Protein AF-A0A0C2H4D9-F1 (afdb_monomer_lite)

Foldseek 3Di:
DPDPPCPVVVPCPDDPVRCVVCVDDQLAADPVLLVVLVVLLVVLVVLVPDALVNPPPLVVVLVPQDCCLVDVVSVVVDDDPVVVVVSVVSNVVNVVSVVVSVVSNVVNVVSVVVSVVSVVSNVSNVVSVVVVVVVVVVVVVVVVVVVVVVVVVVVVVVVVVVVVVVVVVVVVVVVVVVVVVVVVVVVVVVVVVVDDDDDDDDDDDDDDDDDDDDDDDDDDDD

Organism: NCBI:txid51022

Sequence (222 aa):
MIKTLNVWRDRQIYSEEQLIAYAPPPLEYDSESVSTNVTEVLESLRKLDYPPSADAEVRHKIASYSEMIATPQSLDTIRNSAEAKKLLAEIDEAEPLVKEYCQRLADEMLERRNLQKLFDDMIVNVRATVDLHERMLKEVRRKEERARNDLAEVSLIQTAVGYSTKTVLFSHNNSLSLITIFSMILKKFLKFTMTGEESVRLFAGSHRSHRRCTSSNSRKSF

Structure (mmCIF, N/CA/C/O backbone):
data_AF-A0A0C2H4D9-F1
#
_entry.id   AF-A0A0C2H4D9-F1
#
loop_
_atom_site.group_PDB
_atom_site.id
_atom_site.type_symbol
_atom_site.label_atom_id
_atom_site.label_alt_id
_atom_site.label_comp_id
_atom_site.label_asym_id
_atom_site.label_entity_id
_atom_site.label_seq_id
_atom_site.pdbx_PDB_ins_code
_atom_site.Cartn_x
_atom_site.Cartn_y
_atom_site.Cartn_z
_atom_site.occupancy
_atom_site.B_iso_or_equiv
_atom_site.auth_seq_id
_atom_site.auth_comp_id
_atom_site.auth_asym_id
_atom_site.auth_atom_id
_atom_site.pdbx_PDB_model_num
ATOM 1 N N . MET A 1 1 ? -12.303 -8.397 -24.595 1.00 41.31 1 MET A N 1
ATOM 2 C CA . MET A 1 1 ? -11.984 -7.946 -23.223 1.00 41.31 1 MET A CA 1
ATOM 3 C C . MET A 1 1 ? -10.956 -6.806 -23.286 1.00 41.31 1 MET A C 1
ATOM 5 O O . MET A 1 1 ? -9.864 -6.929 -22.766 1.00 41.31 1 MET A O 1
ATOM 9 N N . ILE A 1 2 ? -11.279 -5.719 -24.004 1.00 42.31 2 ILE A N 1
ATOM 10 C CA . ILE A 1 2 ? -10.409 -4.543 -24.225 1.00 42.31 2 ILE A CA 1
ATOM 11 C C . ILE A 1 2 ? -11.332 -3.314 -24.276 1.00 42.31 2 ILE A C 1
ATOM 13 O O . ILE A 1 2 ? -11.620 -2.785 -25.343 1.00 42.31 2 ILE A O 1
ATOM 17 N N . LYS A 1 3 ? -11.942 -2.943 -23.145 1.00 42.97 3 LYS A N 1
ATOM 18 C CA . LYS A 1 3 ? -12.776 -1.722 -23.048 1.00 42.97 3 LYS A CA 1
ATOM 19 C C . LYS A 1 3 ? -12.540 -0.901 -21.774 1.00 42.97 3 LYS A C 1
ATOM 21 O O . LYS A 1 3 ? -13.154 0.142 -21.614 1.00 42.97 3 LYS A O 1
ATOM 26 N N . THR A 1 4 ? -11.625 -1.310 -20.898 1.00 46.12 4 THR A N 1
ATOM 27 C CA . THR A 1 4 ? -11.350 -0.619 -19.625 1.00 46.12 4 THR A CA 1
ATOM 28 C C . THR A 1 4 ? -10.123 0.297 -19.653 1.00 46.12 4 THR A C 1
ATOM 30 O O . THR A 1 4 ? -9.948 1.084 -18.732 1.00 46.12 4 THR A O 1
ATOM 33 N N . LEU A 1 5 ? -9.312 0.279 -20.717 1.00 42.72 5 LEU A N 1
ATOM 34 C CA . LEU A 1 5 ? -8.109 1.121 -20.831 1.00 42.72 5 LEU A CA 1
ATOM 35 C C . LEU A 1 5 ? -8.363 2.543 -21.368 1.00 42.72 5 LEU A C 1
ATOM 37 O O . LEU A 1 5 ? -7.452 3.362 -21.353 1.00 42.72 5 LEU A O 1
ATOM 41 N N . ASN A 1 6 ? -9.591 2.870 -21.788 1.00 42.66 6 ASN A N 1
ATOM 42 C CA . ASN A 1 6 ? -9.900 4.174 -22.396 1.00 42.66 6 ASN A CA 1
ATOM 43 C C . ASN A 1 6 ? -10.530 5.201 -21.442 1.00 42.66 6 ASN A C 1
ATOM 45 O O . ASN A 1 6 ? -10.704 6.348 -21.831 1.00 42.66 6 ASN A O 1
ATOM 49 N N . VAL A 1 7 ? -10.814 4.852 -20.183 1.00 44.94 7 VAL A N 1
ATOM 50 C CA . VAL A 1 7 ? -11.455 5.797 -19.241 1.00 44.94 7 VAL A CA 1
ATOM 51 C C . VAL A 1 7 ? -10.528 6.968 -18.869 1.00 44.94 7 VAL A C 1
ATOM 53 O O . VAL A 1 7 ? -10.997 8.059 -18.557 1.00 44.94 7 VAL A O 1
ATOM 56 N N . TRP A 1 8 ? -9.209 6.776 -18.958 1.00 43.88 8 TRP A N 1
ATOM 57 C CA . TRP A 1 8 ? -8.216 7.810 -18.643 1.00 43.88 8 TRP A CA 1
ATOM 58 C C . TRP A 1 8 ? -7.845 8.709 -19.828 1.00 43.88 8 TRP A C 1
ATOM 60 O O . TRP A 1 8 ? -7.251 9.764 -19.619 1.00 43.88 8 TRP A O 1
ATOM 70 N N . ARG A 1 9 ? -8.204 8.328 -21.063 1.00 48.56 9 ARG A N 1
ATOM 71 C CA . ARG A 1 9 ? -7.902 9.123 -22.264 1.00 48.56 9 ARG A CA 1
ATOM 72 C C . ARG A 1 9 ? -8.881 10.286 -22.445 1.00 48.56 9 ARG A C 1
ATOM 74 O O . ARG A 1 9 ? -8.471 11.363 -22.854 1.00 48.56 9 ARG A O 1
ATOM 81 N N . ASP A 1 10 ? -10.134 10.095 -22.038 1.00 45.78 10 ASP A N 1
ATOM 82 C CA . ASP A 1 10 ? -11.221 11.065 -22.245 1.00 45.78 10 ASP A CA 1
ATOM 83 C C . ASP A 1 10 ? -11.342 12.119 -21.122 1.00 45.78 10 ASP A C 1
ATOM 85 O O . ASP A 1 10 ? -12.239 12.959 -21.141 1.00 45.78 10 ASP A O 1
ATOM 89 N N . ARG A 1 11 ? -10.430 12.109 -20.138 1.00 49.91 11 ARG A N 1
ATOM 90 C CA . ARG A 1 11 ? -10.316 13.133 -19.077 1.00 49.91 11 ARG A CA 1
ATOM 91 C C . ARG A 1 11 ? -9.067 14.009 -19.215 1.00 49.91 11 ARG A C 1
ATOM 93 O O . ARG A 1 11 ? -8.617 14.595 -18.233 1.00 49.91 11 ARG A O 1
ATOM 100 N N . GLN A 1 12 ? -8.482 14.105 -20.407 1.00 51.16 12 GLN A N 1
ATOM 101 C CA . GLN A 1 12 ? -7.414 15.072 -20.660 1.00 51.16 12 GLN A CA 1
ATOM 102 C C . GLN A 1 12 ? -8.016 16.490 -20.644 1.00 51.16 12 GLN A C 1
ATOM 104 O O . GLN A 1 12 ? -8.562 16.964 -21.630 1.00 51.16 12 GLN A O 1
ATOM 109 N N . ILE A 1 13 ? -7.963 17.135 -19.473 1.00 58.56 13 ILE A N 1
ATOM 110 C CA . ILE A 1 13 ? -8.431 18.513 -19.213 1.00 58.56 13 ILE A CA 1
ATOM 111 C C . ILE A 1 13 ? -7.472 19.557 -19.831 1.00 58.56 13 ILE A C 1
ATOM 113 O O . ILE A 1 13 ? -7.786 20.743 -19.874 1.00 58.56 13 ILE A O 1
ATOM 117 N N . TYR A 1 14 ? -6.320 19.122 -20.347 1.00 51.16 14 TYR A N 1
ATOM 118 C CA . TYR A 1 14 ? -5.264 19.981 -20.876 1.00 51.16 14 TYR A CA 1
ATOM 119 C C . TYR A 1 14 ? -5.105 19.805 -22.387 1.00 51.16 14 TYR A C 1
ATOM 121 O O . TYR A 1 14 ? -5.170 18.684 -22.894 1.00 51.16 14 TYR A O 1
ATOM 129 N N . SER A 1 15 ? -4.878 20.910 -23.101 1.00 66.25 15 SER A N 1
ATOM 130 C CA . SER A 1 15 ? -4.506 20.879 -24.517 1.00 66.25 15 SER A CA 1
ATOM 131 C C . SER A 1 15 ? -3.104 20.281 -24.712 1.00 66.25 15 SER A C 1
ATOM 133 O O . SER A 1 15 ? -2.272 20.287 -23.803 1.00 66.25 15 SER A O 1
ATOM 135 N N . GLU A 1 16 ? -2.813 19.780 -25.915 1.00 59.97 16 GLU A N 1
ATOM 136 C CA . GLU A 1 16 ? -1.509 19.197 -26.278 1.00 59.97 16 GLU A CA 1
ATOM 137 C C . GLU A 1 16 ? -0.350 20.195 -26.056 1.00 59.97 16 GLU A C 1
ATOM 139 O O . GLU A 1 16 ? 0.723 19.833 -25.579 1.00 59.97 16 GLU A O 1
ATOM 144 N N . GLU A 1 17 ? -0.612 21.487 -26.269 1.00 57.94 17 GLU A N 1
ATOM 145 C CA . GLU A 1 17 ? 0.312 22.593 -25.986 1.00 57.94 17 GLU A CA 1
ATOM 146 C C . GLU A 1 17 ? 0.559 22.801 -24.481 1.00 57.94 17 GLU A C 1
ATOM 148 O O . GLU A 1 17 ? 1.684 23.092 -24.072 1.00 57.94 17 GLU A O 1
ATOM 153 N N . GLN A 1 18 ? -0.459 22.604 -23.635 1.00 55.66 18 GLN A N 1
ATOM 154 C CA . GLN A 1 18 ? -0.326 22.687 -22.175 1.00 55.66 18 GLN A CA 1
ATOM 155 C C . GLN A 1 18 ? 0.458 21.500 -21.596 1.00 55.66 18 GLN A C 1
ATOM 157 O O . GLN A 1 18 ? 1.176 21.667 -20.613 1.00 55.66 18 GLN A O 1
ATOM 162 N N . LEU A 1 19 ? 0.372 20.322 -22.223 1.00 55.44 19 LEU A N 1
ATOM 163 C CA . LEU A 1 19 ? 1.153 19.137 -21.847 1.00 55.44 19 LEU A CA 1
ATOM 164 C C . LEU A 1 19 ? 2.642 19.281 -22.198 1.00 55.44 19 LEU A C 1
ATOM 166 O O . LEU A 1 19 ? 3.491 18.821 -21.440 1.00 55.44 19 LEU A O 1
ATOM 170 N N . ILE A 1 20 ? 2.967 19.952 -23.307 1.00 57.16 20 ILE A N 1
ATOM 171 C CA . ILE A 1 20 ? 4.355 20.235 -23.712 1.00 57.16 20 ILE A CA 1
ATOM 172 C C . ILE A 1 20 ? 4.972 21.336 -22.833 1.00 57.16 20 ILE A C 1
ATOM 174 O O . ILE A 1 20 ? 6.139 21.241 -22.455 1.00 57.16 20 ILE A O 1
ATOM 178 N N . ALA A 1 21 ? 4.191 22.359 -22.464 1.00 52.69 21 ALA A N 1
ATOM 179 C CA . ALA A 1 21 ? 4.636 23.451 -21.590 1.00 52.69 21 ALA A CA 1
ATOM 180 C C . ALA A 1 21 ? 4.873 23.017 -20.130 1.00 52.69 21 ALA A C 1
ATOM 182 O O . ALA A 1 21 ? 5.595 23.691 -19.397 1.00 52.69 21 ALA A O 1
ATOM 183 N N . TYR A 1 22 ? 4.285 21.891 -19.720 1.00 52.53 22 TYR A N 1
ATOM 184 C CA . TYR A 1 22 ? 4.437 21.287 -18.397 1.00 52.53 22 TYR A CA 1
ATOM 185 C C . TYR A 1 22 ? 5.142 19.932 -18.486 1.00 52.53 22 TYR A C 1
ATOM 187 O O . TYR A 1 22 ? 4.791 19.008 -17.756 1.00 52.53 22 TYR A O 1
ATOM 195 N N . ALA A 1 23 ? 6.107 19.778 -19.399 1.00 51.72 23 ALA A N 1
ATOM 196 C CA . ALA A 1 23 ? 6.955 18.595 -19.402 1.00 51.72 23 ALA A CA 1
ATOM 197 C C . ALA A 1 23 ? 7.677 18.539 -18.043 1.00 51.72 23 ALA A C 1
ATOM 199 O O . ALA A 1 23 ? 8.514 19.411 -17.775 1.00 51.72 23 ALA A O 1
ATOM 200 N N . PRO A 1 24 ? 7.332 17.588 -17.150 1.00 58.47 24 PRO A N 1
ATOM 201 C CA . PRO A 1 24 ? 8.032 17.471 -15.886 1.00 58.47 24 PRO A CA 1
ATOM 202 C C . PRO A 1 24 ? 9.520 17.251 -16.185 1.00 58.47 24 PRO A C 1
ATOM 204 O O . PRO A 1 24 ? 9.856 16.672 -17.227 1.00 58.47 24 PRO A O 1
ATOM 207 N N . PRO A 1 25 ? 10.421 17.736 -15.312 1.00 61.41 25 PRO A N 1
ATOM 208 C CA . PRO A 1 25 ? 11.845 17.490 -15.475 1.00 61.41 25 PRO A CA 1
ATOM 209 C C . PRO A 1 25 ? 12.083 15.988 -15.694 1.00 61.41 25 PRO A C 1
ATOM 211 O O . PRO A 1 25 ? 11.325 15.176 -15.151 1.00 61.41 25 PRO A O 1
ATOM 214 N N . PRO A 1 26 ? 13.090 15.608 -16.503 1.00 65.12 26 PRO A N 1
ATOM 215 C CA . PRO A 1 26 ? 13.352 14.209 -16.805 1.00 65.12 26 PRO A CA 1
ATOM 216 C C . PRO A 1 26 ? 13.433 13.424 -15.501 1.00 65.12 26 PRO A C 1
ATOM 218 O O . PRO A 1 26 ? 14.218 13.786 -14.626 1.00 65.12 26 PRO A O 1
ATOM 221 N N . LEU A 1 27 ? 12.612 12.382 -15.370 1.00 72.75 27 LEU A N 1
ATOM 222 C CA . LEU A 1 27 ? 12.645 11.526 -14.195 1.00 72.75 27 LEU A CA 1
ATOM 223 C C . LEU A 1 27 ? 14.026 10.872 -14.138 1.00 72.75 27 LEU A C 1
ATOM 225 O O . LEU A 1 27 ? 14.405 10.083 -15.011 1.00 72.75 27 LEU A O 1
ATOM 229 N N . GLU A 1 28 ? 14.818 11.282 -13.155 1.00 81.12 28 GLU A N 1
ATOM 230 C CA . GLU A 1 28 ? 16.156 10.757 -12.960 1.00 81.12 28 GLU A CA 1
ATOM 231 C C . GLU A 1 28 ? 16.044 9.382 -12.305 1.00 81.12 28 GLU A C 1
ATOM 233 O O . GLU A 1 28 ? 15.357 9.204 -11.301 1.00 81.12 28 GLU A O 1
ATOM 238 N N . TYR A 1 29 ? 16.667 8.384 -12.929 1.00 88.12 29 TYR A N 1
ATOM 239 C CA . TYR A 1 29 ? 16.715 7.048 -12.358 1.00 88.12 29 TYR A CA 1
ATOM 240 C C . TYR A 1 29 ? 17.727 7.036 -11.217 1.00 88.12 29 TYR A C 1
ATOM 242 O O . TYR A 1 29 ? 18.918 7.245 -11.449 1.00 88.12 29 TYR 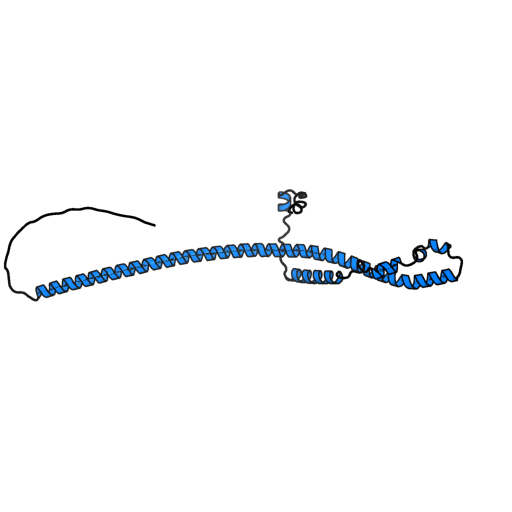A O 1
ATOM 250 N N . ASP A 1 30 ? 17.248 6.716 -10.022 1.00 91.25 30 ASP A N 1
ATOM 251 C CA . ASP A 1 30 ? 18.075 6.461 -8.853 1.00 91.25 30 ASP A CA 1
ATOM 252 C C . ASP A 1 30 ? 17.909 5.003 -8.407 1.00 91.25 30 ASP A C 1
ATOM 254 O O . ASP A 1 30 ? 16.848 4.576 -7.950 1.00 91.25 30 ASP A O 1
ATOM 258 N N . SER A 1 31 ? 18.984 4.229 -8.553 1.00 91.44 31 SER A N 1
ATOM 259 C CA . SER A 1 31 ? 18.992 2.808 -8.213 1.00 91.44 31 SER A CA 1
ATOM 260 C C . SER A 1 31 ? 18.839 2.548 -6.715 1.00 91.44 31 SER A C 1
ATOM 262 O O . SER A 1 31 ? 18.314 1.496 -6.348 1.00 91.44 31 SER A O 1
ATOM 264 N N . GLU A 1 32 ? 19.328 3.451 -5.864 1.00 92.94 32 GLU A N 1
ATOM 265 C CA . GLU A 1 32 ? 19.268 3.287 -4.411 1.00 92.94 32 GLU A CA 1
ATOM 266 C C . GLU A 1 32 ? 17.842 3.547 -3.923 1.00 92.94 32 GLU A C 1
ATOM 268 O O . GLU A 1 32 ? 17.256 2.680 -3.275 1.00 92.94 32 GLU A O 1
ATOM 273 N N . SER A 1 33 ? 17.231 4.655 -4.360 1.00 92.19 33 SER A N 1
ATOM 274 C CA . SER A 1 33 ? 15.810 4.951 -4.127 1.00 92.19 33 SER A CA 1
ATOM 275 C C . SER A 1 33 ? 14.886 3.824 -4.599 1.00 92.19 33 SER A C 1
ATOM 277 O O . SER A 1 33 ? 13.998 3.394 -3.862 1.00 92.19 33 SER A O 1
ATOM 279 N N . VAL A 1 34 ? 15.107 3.280 -5.804 1.00 93.88 34 VAL A N 1
ATOM 280 C CA . VAL A 1 34 ? 14.310 2.151 -6.317 1.00 93.88 34 VAL A CA 1
ATOM 281 C C . VAL A 1 34 ? 14.422 0.939 -5.395 1.00 93.88 34 VAL A C 1
ATOM 283 O O . VAL A 1 34 ? 13.401 0.352 -5.039 1.00 93.88 34 VAL A O 1
ATOM 286 N N . SER A 1 35 ? 15.640 0.571 -4.992 1.00 94.94 35 SER A N 1
ATOM 287 C CA . SER A 1 35 ? 15.866 -0.581 -4.116 1.00 94.94 35 SER A CA 1
ATOM 288 C C . SER A 1 35 ? 15.195 -0.397 -2.754 1.00 94.94 35 SER A C 1
ATOM 290 O O . SER A 1 35 ? 14.482 -1.295 -2.305 1.00 94.94 35 SER A O 1
ATOM 292 N N . THR A 1 36 ? 15.386 0.766 -2.129 1.00 95.12 36 THR A N 1
ATOM 293 C CA . THR A 1 36 ? 14.810 1.100 -0.820 1.00 95.12 36 THR A CA 1
ATOM 294 C C . THR A 1 36 ? 13.285 1.074 -0.866 1.00 95.12 36 THR A C 1
ATOM 296 O O . THR A 1 36 ? 12.657 0.374 -0.070 1.00 95.12 36 THR A O 1
ATOM 299 N N . ASN A 1 37 ? 12.677 1.713 -1.867 1.00 94.25 37 ASN A N 1
ATOM 300 C CA . ASN A 1 37 ? 11.222 1.721 -2.013 1.00 94.25 37 ASN A CA 1
ATOM 301 C C . ASN A 1 37 ? 10.663 0.305 -2.210 1.00 94.25 37 ASN A C 1
ATOM 303 O O . ASN A 1 37 ? 9.601 -0.014 -1.681 1.00 94.25 37 ASN A O 1
ATOM 307 N N . VAL A 1 38 ? 11.362 -0.578 -2.938 1.00 96.25 38 VAL A N 1
ATOM 308 C CA . VAL A 1 38 ? 10.915 -1.975 -3.112 1.00 96.25 38 VAL A CA 1
ATOM 309 C C . VAL A 1 38 ? 10.935 -2.710 -1.777 1.00 96.25 38 VAL A C 1
ATOM 311 O O . VAL A 1 38 ? 9.975 -3.413 -1.455 1.00 96.25 38 VAL A O 1
ATOM 314 N N . THR A 1 39 ? 12.002 -2.549 -0.992 1.00 96.75 39 THR A N 1
ATOM 315 C CA . THR A 1 39 ? 12.100 -3.181 0.327 1.00 96.75 39 THR A CA 1
ATOM 316 C C . THR A 1 39 ? 11.036 -2.664 1.289 1.00 96.75 39 THR A C 1
ATOM 318 O O . THR A 1 39 ? 10.356 -3.475 1.915 1.00 96.75 39 THR A O 1
ATOM 321 N N . GLU A 1 40 ? 10.808 -1.352 1.333 1.00 96.50 40 GLU A N 1
ATOM 322 C CA . GLU A 1 40 ? 9.807 -0.739 2.210 1.00 96.50 40 GLU A CA 1
ATOM 323 C C . GLU A 1 40 ? 8.385 -1.171 1.834 1.00 96.50 40 GLU A C 1
ATOM 325 O O . GLU A 1 40 ? 7.612 -1.572 2.703 1.00 96.50 40 GLU A O 1
ATOM 330 N N . VAL A 1 41 ? 8.049 -1.202 0.536 1.00 97.44 41 VAL A N 1
ATOM 331 C CA . VAL A 1 41 ? 6.754 -1.723 0.062 1.00 97.44 41 VAL A CA 1
ATOM 332 C C . VAL A 1 41 ? 6.558 -3.175 0.497 1.00 97.44 41 VAL A C 1
ATOM 334 O O . VAL A 1 41 ? 5.485 -3.533 0.984 1.00 97.44 41 VAL A O 1
ATOM 337 N N . LEU A 1 42 ? 7.575 -4.027 0.337 1.00 96.75 42 LEU A N 1
ATOM 338 C CA . LEU A 1 42 ? 7.487 -5.435 0.731 1.00 96.75 42 LEU A CA 1
ATOM 339 C C . LEU A 1 42 ? 7.293 -5.598 2.242 1.00 96.75 42 LEU A C 1
ATOM 341 O O . LEU A 1 42 ? 6.508 -6.446 2.668 1.00 96.75 42 LEU A O 1
ATOM 345 N N . GLU A 1 43 ? 7.982 -4.803 3.055 1.00 95.94 43 GLU A N 1
ATOM 346 C CA . GLU A 1 43 ? 7.822 -4.818 4.509 1.00 95.94 43 GLU A CA 1
ATOM 347 C C . GLU A 1 43 ? 6.433 -4.339 4.941 1.00 95.94 43 GLU A C 1
ATOM 349 O O . GLU A 1 43 ? 5.781 -5.008 5.748 1.00 95.94 43 GLU A O 1
ATOM 354 N N . SER A 1 44 ? 5.936 -3.244 4.362 1.00 95.31 44 SER A N 1
ATOM 355 C CA . SER A 1 44 ? 4.576 -2.751 4.597 1.00 95.31 44 SER A CA 1
ATOM 356 C C . SER A 1 44 ? 3.512 -3.776 4.203 1.00 95.31 44 SER A C 1
ATOM 358 O O . SER A 1 44 ? 2.561 -4.003 4.953 1.00 95.31 44 SER A O 1
ATOM 360 N N . LEU A 1 45 ? 3.681 -4.459 3.067 1.00 96.06 45 LEU A N 1
ATOM 361 C CA . LEU A 1 45 ? 2.769 -5.525 2.643 1.00 96.06 45 LEU A CA 1
ATOM 362 C C . LEU A 1 45 ? 2.778 -6.713 3.611 1.00 96.06 45 LEU A C 1
ATOM 364 O O . LEU A 1 45 ? 1.714 -7.236 3.924 1.00 96.06 45 LEU A O 1
ATOM 368 N N . ARG A 1 46 ? 3.945 -7.105 4.139 1.00 94.94 46 ARG A N 1
ATOM 369 C CA . ARG A 1 46 ? 4.045 -8.183 5.141 1.00 94.94 46 ARG A CA 1
ATOM 370 C C . ARG A 1 46 ? 3.313 -7.847 6.435 1.00 94.94 46 ARG A C 1
ATOM 372 O O . ARG A 1 46 ? 2.648 -8.711 6.995 1.00 94.94 46 ARG A O 1
ATOM 379 N N . LYS A 1 47 ? 3.398 -6.600 6.906 1.00 92.38 47 LYS A N 1
ATOM 380 C CA . LYS A 1 47 ? 2.642 -6.148 8.089 1.00 92.38 47 LYS A CA 1
ATOM 381 C C . LYS A 1 47 ? 1.127 -6.198 7.870 1.00 92.38 47 LYS A C 1
ATOM 383 O O . LYS A 1 47 ? 0.378 -6.357 8.827 1.00 92.38 47 LYS A O 1
ATOM 388 N N . LEU A 1 48 ? 0.683 -6.063 6.621 1.00 95.25 48 LEU A N 1
ATOM 389 C CA . LEU A 1 48 ? -0.726 -6.079 6.229 1.00 95.25 48 LEU A CA 1
ATOM 390 C C . LEU A 1 48 ? -1.227 -7.457 5.761 1.00 95.25 48 LEU A C 1
ATOM 392 O O . LEU A 1 48 ? -2.362 -7.541 5.297 1.00 95.25 48 LEU A O 1
ATOM 396 N N . ASP A 1 49 ? -0.425 -8.518 5.888 1.00 93.88 49 ASP A N 1
ATOM 397 C CA . ASP A 1 49 ? -0.802 -9.880 5.474 1.00 93.88 49 ASP A CA 1
ATOM 398 C C . ASP A 1 49 ? -1.884 -10.479 6.393 1.00 93.88 49 ASP A C 1
ATOM 400 O O . ASP A 1 49 ? -2.827 -11.123 5.934 1.00 93.88 49 ASP A O 1
ATOM 404 N N . TYR A 1 50 ? -1.811 -10.178 7.697 1.00 92.00 50 TYR A N 1
ATOM 405 C CA . TYR A 1 50 ? -2.834 -10.538 8.686 1.00 92.00 50 TYR A CA 1
ATOM 406 C C . TYR A 1 50 ? -3.287 -9.308 9.493 1.00 92.00 50 TYR A C 1
ATOM 408 O O . TYR A 1 50 ? -2.870 -9.109 10.639 1.00 92.00 50 TYR A O 1
ATOM 416 N N . PRO A 1 51 ? -4.105 -8.428 8.891 1.00 94.50 51 PRO A N 1
ATOM 417 C CA . PRO A 1 51 ? -4.495 -7.181 9.521 1.00 94.50 51 PRO A CA 1
ATOM 418 C C . PRO A 1 51 ? -5.539 -7.414 10.630 1.00 94.50 51 PRO A C 1
ATOM 420 O O . PRO A 1 51 ? -6.409 -8.277 10.481 1.00 94.50 51 PRO A O 1
ATOM 423 N N . PRO A 1 52 ? -5.534 -6.607 11.707 1.00 93.94 52 PRO A N 1
ATOM 424 C CA . PRO A 1 52 ? -6.561 -6.637 12.754 1.00 93.94 52 PRO A CA 1
ATOM 425 C C . PRO A 1 52 ? -7.988 -6.550 12.206 1.00 93.94 52 PRO A C 1
ATOM 427 O O . PRO A 1 52 ? -8.884 -7.222 12.705 1.00 93.94 52 PRO A O 1
ATOM 430 N N . SER A 1 53 ? -8.209 -5.790 11.132 1.00 92.75 53 SER A N 1
ATOM 431 C CA . SER A 1 53 ? -9.513 -5.707 10.470 1.00 92.75 53 SER A CA 1
ATOM 432 C C . SER A 1 53 ? -10.029 -7.039 9.913 1.00 92.75 53 SER A C 1
ATOM 434 O O . SER A 1 53 ? -11.243 -7.176 9.747 1.00 92.75 53 SER A O 1
ATOM 436 N N . ALA A 1 54 ? -9.160 -8.019 9.642 1.00 95.38 54 ALA A N 1
ATOM 437 C CA . ALA A 1 54 ? -9.525 -9.362 9.187 1.00 95.38 54 ALA A CA 1
ATOM 438 C C . ALA A 1 54 ? -9.695 -10.373 10.337 1.00 95.38 54 ALA A C 1
ATOM 440 O O . ALA A 1 54 ? -10.214 -11.466 10.108 1.00 95.38 54 ALA A O 1
ATOM 441 N N . ASP A 1 55 ? -9.321 -10.005 11.564 1.00 95.69 55 ASP A N 1
ATOM 442 C CA . ASP A 1 55 ? -9.416 -10.841 12.761 1.00 95.69 55 ASP A CA 1
ATOM 443 C C . ASP A 1 55 ? -10.892 -11.063 13.141 1.00 95.69 55 ASP A C 1
ATOM 445 O O . ASP A 1 55 ? -11.553 -10.242 13.782 1.00 95.69 55 ASP A O 1
ATOM 449 N N . ALA A 1 56 ? -11.479 -12.151 12.642 1.00 96.44 56 ALA A N 1
ATOM 450 C CA . ALA A 1 56 ? -12.889 -12.452 12.863 1.00 96.44 56 ALA A CA 1
ATOM 451 C C . ALA A 1 56 ? -13.179 -12.814 14.323 1.00 96.44 56 ALA A C 1
ATOM 453 O O . ALA A 1 56 ? -14.222 -12.423 14.840 1.00 96.44 56 ALA A O 1
ATOM 454 N N . GLU A 1 57 ? -12.264 -13.519 14.983 1.00 96.31 57 GLU A N 1
ATOM 455 C CA . GLU A 1 57 ? -12.452 -14.006 16.347 1.00 96.31 57 GLU A CA 1
ATOM 456 C C . GLU A 1 57 ? -12.587 -12.845 17.334 1.00 96.31 57 GLU A C 1
ATOM 458 O O . GLU A 1 57 ? -13.589 -12.755 18.049 1.00 96.31 57 GLU A O 1
ATOM 463 N N . VAL A 1 58 ? -11.645 -11.896 17.300 1.00 96.25 58 VAL A N 1
ATOM 464 C CA . VAL A 1 58 ? -11.685 -10.720 18.180 1.00 96.25 58 VAL A CA 1
ATOM 465 C C . VAL A 1 58 ? -12.918 -9.862 17.895 1.00 96.25 58 VAL A C 1
ATOM 467 O O . VAL A 1 58 ? -13.605 -9.447 18.829 1.00 96.25 58 VAL A O 1
ATOM 470 N N . ARG A 1 59 ? -13.277 -9.652 16.620 1.00 96.62 59 ARG A N 1
ATOM 471 C CA . ARG A 1 59 ? -14.493 -8.899 16.254 1.00 96.62 59 ARG A CA 1
ATOM 472 C C . ARG A 1 59 ? -15.765 -9.566 16.772 1.00 96.62 59 ARG A C 1
ATOM 474 O O . ARG A 1 59 ? -16.640 -8.876 17.287 1.00 96.62 59 ARG A O 1
ATOM 481 N N . HIS A 1 60 ? -15.868 -10.890 16.661 1.00 97.06 60 HIS A N 1
ATOM 482 C CA . HIS A 1 60 ? -17.009 -11.635 17.189 1.00 97.06 60 HIS A CA 1
ATOM 483 C C . HIS A 1 60 ? -17.079 -11.567 18.712 1.00 97.06 60 HIS A C 1
ATOM 485 O O . HIS A 1 60 ? -18.164 -11.372 19.254 1.00 97.06 60 HIS A O 1
ATOM 491 N N . LYS A 1 61 ? -15.939 -11.670 19.402 1.00 96.94 61 LYS A N 1
ATOM 492 C CA . LYS A 1 61 ? -15.882 -11.531 20.859 1.00 96.94 61 LYS A CA 1
ATOM 493 C C . LYS A 1 61 ? -16.309 -10.131 21.306 1.00 96.94 61 LYS A C 1
ATOM 495 O O . LYS A 1 61 ? -17.162 -10.028 22.181 1.00 96.94 61 LYS A O 1
ATOM 500 N N . ILE A 1 62 ? -15.817 -9.074 20.658 1.00 96.12 62 ILE A N 1
ATOM 501 C CA . ILE A 1 62 ? -16.240 -7.691 20.934 1.00 96.12 62 ILE A CA 1
ATOM 502 C C . ILE A 1 62 ? -17.748 -7.521 20.699 1.00 96.12 62 ILE A C 1
ATOM 504 O O . ILE A 1 62 ? -18.439 -6.947 21.533 1.00 96.12 62 ILE A O 1
ATOM 508 N N . ALA A 1 63 ? -18.277 -8.070 19.602 1.00 95.69 63 ALA A N 1
ATOM 509 C CA . ALA A 1 63 ? -19.705 -8.012 19.289 1.00 95.69 63 ALA A CA 1
ATOM 510 C C . ALA A 1 63 ? -20.587 -8.861 20.225 1.00 95.69 63 ALA A C 1
ATOM 512 O O . ALA A 1 63 ? -21.804 -8.698 20.218 1.00 95.69 63 ALA A O 1
ATOM 513 N N . SER A 1 64 ? -19.999 -9.783 20.995 1.00 95.88 64 SER A N 1
ATOM 514 C CA . SER A 1 64 ? -20.737 -10.642 21.928 1.00 95.88 64 SER A CA 1
ATOM 515 C C . SER A 1 64 ? -21.057 -9.970 23.263 1.00 95.88 64 SER A C 1
ATOM 517 O O . SER A 1 64 ? -21.930 -10.461 23.979 1.00 95.88 64 SER A O 1
ATOM 519 N N . TYR A 1 65 ? -20.370 -8.873 23.602 1.00 95.56 65 TYR A N 1
ATOM 520 C CA . TYR A 1 65 ? -20.640 -8.136 24.833 1.00 95.56 65 TYR A CA 1
ATOM 521 C C . TYR A 1 65 ? -21.989 -7.414 24.779 1.00 95.56 65 TYR A C 1
ATOM 523 O O . TYR A 1 65 ? -22.466 -6.999 23.722 1.00 95.56 65 TYR A O 1
ATOM 531 N N . SER A 1 66 ? -22.603 -7.258 25.948 1.00 91.94 66 SER A N 1
ATOM 532 C CA . SER A 1 66 ? -23.903 -6.618 26.111 1.00 91.94 66 SER A CA 1
ATOM 533 C C . SER A 1 66 ? -23.891 -5.144 25.692 1.00 91.94 66 SER A C 1
ATOM 535 O O . SER A 1 66 ? -23.009 -4.374 26.060 1.00 91.94 66 SER A O 1
ATOM 537 N N . GLU A 1 67 ? -24.951 -4.681 25.031 1.00 89.94 67 GLU A N 1
ATOM 538 C CA . GLU A 1 67 ? -25.119 -3.257 24.701 1.00 89.94 67 GLU A CA 1
ATOM 539 C C . GLU A 1 67 ? -25.192 -2.360 25.955 1.00 89.94 67 GLU A C 1
ATOM 541 O O . GLU A 1 67 ? -24.901 -1.162 25.898 1.00 89.94 67 GLU A O 1
ATOM 546 N N . MET A 1 68 ? -25.511 -2.943 27.119 1.00 89.56 68 MET A N 1
ATOM 547 C CA . MET A 1 68 ? -25.515 -2.235 28.402 1.00 89.56 68 MET A CA 1
ATOM 548 C C . MET A 1 68 ? -24.138 -1.693 28.793 1.00 89.56 68 MET A C 1
ATOM 550 O O . MET A 1 68 ? -24.086 -0.655 29.447 1.00 89.56 68 MET A O 1
ATOM 554 N N . ILE A 1 69 ? -23.041 -2.356 28.398 1.00 91.94 69 ILE A N 1
ATOM 555 C CA . ILE A 1 69 ? -21.684 -1.860 28.683 1.00 91.94 69 ILE A CA 1
ATOM 556 C C . ILE A 1 69 ? -21.245 -0.754 27.713 1.00 91.94 69 ILE A C 1
ATOM 558 O O . ILE A 1 69 ? -20.337 0.010 28.025 1.00 91.94 69 ILE A O 1
ATOM 562 N N . ALA A 1 70 ? -21.898 -0.637 26.552 1.00 89.38 70 ALA A N 1
ATOM 563 C CA . ALA A 1 70 ? -21.587 0.368 25.535 1.00 89.38 70 ALA A CA 1
ATOM 564 C C . ALA A 1 70 ? -22.408 1.660 25.687 1.00 89.38 70 ALA A C 1
ATOM 566 O O . ALA A 1 70 ? -21.987 2.718 25.219 1.00 89.38 70 ALA A O 1
ATOM 567 N N . THR A 1 71 ? -23.576 1.584 26.333 1.00 91.06 71 THR A N 1
ATOM 568 C CA . THR A 1 71 ? -24.565 2.669 26.367 1.00 91.06 71 THR A CA 1
ATOM 569 C C . THR A 1 71 ? -24.754 3.195 27.795 1.00 91.06 71 THR A C 1
ATOM 571 O O . THR A 1 71 ? -25.412 2.536 28.602 1.00 91.06 71 THR A O 1
ATOM 574 N N . PRO A 1 72 ? -24.244 4.396 28.135 1.00 88.25 72 PRO A N 1
ATOM 575 C CA . PRO A 1 72 ? -24.338 4.944 29.492 1.00 88.25 72 PRO A CA 1
ATOM 576 C C . PRO A 1 72 ? -25.775 5.105 30.011 1.00 88.25 72 PRO A C 1
ATOM 578 O O . PRO A 1 72 ? -26.020 4.972 31.205 1.00 88.25 72 PRO A O 1
ATOM 581 N N . GLN A 1 73 ? -26.740 5.355 29.122 1.00 89.31 73 GLN A N 1
ATOM 582 C CA . GLN A 1 73 ? -28.161 5.512 29.461 1.00 89.31 73 GLN A CA 1
ATOM 583 C C . GLN A 1 73 ? -28.782 4.210 29.991 1.00 89.31 73 GLN A C 1
ATOM 585 O O . GLN A 1 73 ? -29.756 4.236 30.740 1.00 89.31 73 GLN A O 1
ATOM 590 N N . SER A 1 74 ? -28.207 3.060 29.639 1.00 86.62 74 SER A N 1
ATOM 591 C CA . SER A 1 74 ? -28.664 1.746 30.096 1.00 86.62 74 SER A CA 1
ATOM 592 C C . SER A 1 74 ? -28.408 1.520 31.586 1.00 86.62 74 SER A C 1
ATOM 594 O O . SER A 1 74 ? -29.031 0.640 32.180 1.00 86.62 74 SER A O 1
ATOM 596 N N . LEU A 1 75 ? -27.543 2.320 32.220 1.00 85.12 75 LEU A N 1
ATOM 597 C CA . LEU A 1 75 ? -27.235 2.213 33.648 1.00 85.12 75 LEU A CA 1
ATOM 598 C C . LEU A 1 75 ? -28.452 2.526 34.538 1.00 85.12 75 LEU A C 1
ATOM 600 O O . LEU A 1 75 ? -28.587 1.928 35.605 1.00 85.12 75 LEU A O 1
ATOM 604 N N . ASP A 1 76 ? -29.388 3.362 34.072 1.00 87.50 76 ASP A N 1
ATOM 605 C CA . ASP A 1 76 ? -30.626 3.715 34.794 1.00 87.50 76 ASP A CA 1
ATOM 606 C C . ASP A 1 76 ? -31.571 2.511 34.997 1.00 87.50 76 ASP A C 1
ATOM 608 O O . ASP A 1 76 ? -32.496 2.540 35.820 1.00 87.50 76 ASP A O 1
ATOM 612 N N . THR A 1 77 ? -31.352 1.433 34.238 1.00 88.19 77 THR A N 1
ATOM 613 C CA . THR A 1 77 ? -32.139 0.197 34.314 1.00 88.19 77 THR A CA 1
ATOM 614 C C . THR A 1 77 ? -31.687 -0.736 35.435 1.00 88.19 77 THR A C 1
ATOM 616 O O . THR A 1 77 ? -32.456 -1.613 35.823 1.00 88.19 77 THR A O 1
ATOM 619 N N . ILE A 1 78 ? -30.492 -0.530 35.999 1.00 89.00 78 ILE A N 1
ATOM 620 C CA . ILE A 1 78 ? -29.913 -1.401 37.025 1.00 89.00 78 ILE A CA 1
ATOM 621 C C . ILE A 1 78 ? -30.622 -1.157 38.357 1.00 89.00 78 ILE A C 1
ATOM 623 O O . ILE A 1 78 ? -30.629 -0.044 38.886 1.00 89.00 78 ILE A O 1
ATOM 627 N N . ARG A 1 79 ? -31.223 -2.206 38.929 1.00 91.12 79 ARG A N 1
ATOM 628 C CA . ARG A 1 79 ? -32.010 -2.090 40.174 1.00 91.12 79 ARG A CA 1
ATOM 629 C C . ARG A 1 79 ? -31.384 -2.794 41.367 1.00 91.12 79 ARG A C 1
ATOM 631 O O . ARG A 1 79 ? -31.831 -2.575 42.491 1.00 91.12 79 ARG A O 1
ATOM 638 N N . ASN A 1 80 ? -30.369 -3.630 41.155 1.00 93.62 80 ASN A N 1
ATOM 639 C CA . ASN A 1 80 ? -29.754 -4.399 42.230 1.00 93.62 80 ASN A CA 1
ATOM 640 C C . ASN A 1 80 ? -28.218 -4.457 42.139 1.00 93.62 80 ASN A C 1
ATOM 642 O O . ASN A 1 80 ? -27.602 -4.260 41.094 1.00 93.62 80 ASN A O 1
ATOM 646 N N . SER A 1 81 ? -27.591 -4.738 43.287 1.00 93.38 81 SER A N 1
ATOM 647 C CA . SER A 1 81 ? -26.128 -4.804 43.410 1.00 93.38 81 SER A CA 1
ATOM 648 C C . SER A 1 81 ? -25.516 -5.994 42.657 1.00 93.38 81 SER A C 1
ATOM 650 O O . SER A 1 81 ? -24.355 -5.928 42.261 1.00 93.38 81 SER A O 1
ATOM 652 N N . ALA A 1 82 ? -26.272 -7.075 42.446 1.00 93.50 82 ALA A N 1
ATOM 653 C CA . ALA A 1 82 ? -25.783 -8.256 41.740 1.00 93.50 82 ALA A CA 1
ATOM 654 C C . ALA A 1 82 ? -25.609 -7.992 40.233 1.00 93.50 82 ALA A C 1
ATOM 656 O O . ALA A 1 82 ? -24.566 -8.321 39.674 1.00 93.50 82 ALA A O 1
ATOM 657 N N . GLU A 1 83 ? -26.586 -7.340 39.600 1.00 90.88 83 GLU A N 1
ATOM 658 C CA . GLU A 1 83 ? -26.534 -6.873 38.210 1.00 90.88 83 GLU A CA 1
ATOM 659 C C . GLU A 1 83 ? -25.384 -5.892 38.004 1.00 90.88 83 GLU A C 1
ATOM 661 O O . GLU A 1 83 ? -24.603 -6.067 37.073 1.00 90.88 83 GLU A O 1
ATOM 666 N N . ALA A 1 84 ? -25.217 -4.924 38.913 1.00 91.94 84 ALA A N 1
ATOM 667 C CA . ALA A 1 84 ? -24.112 -3.970 38.852 1.00 91.94 84 ALA A CA 1
ATOM 668 C C . ALA A 1 84 ? -22.740 -4.667 38.894 1.00 91.94 84 ALA A C 1
ATOM 670 O O . ALA A 1 84 ? -21.858 -4.341 38.106 1.00 91.94 84 ALA A O 1
ATOM 671 N N . LYS A 1 85 ? -22.563 -5.662 39.777 1.00 94.94 85 LYS A N 1
ATOM 672 C CA . LYS A 1 85 ? -21.315 -6.442 39.859 1.00 94.94 85 LYS A CA 1
ATOM 673 C C . LYS A 1 85 ? -21.065 -7.278 38.606 1.00 94.94 85 LYS A C 1
ATOM 675 O O . LYS A 1 85 ? -19.922 -7.378 38.176 1.00 94.94 85 LYS A O 1
ATOM 680 N N . LYS A 1 86 ? -22.112 -7.876 38.029 1.00 93.06 86 LYS A N 1
ATOM 681 C CA . LYS A 1 86 ? -22.003 -8.639 36.779 1.00 93.06 86 LYS A CA 1
ATOM 682 C C . LYS A 1 86 ? -21.585 -7.732 35.620 1.00 93.06 86 LYS A C 1
ATOM 684 O O . LYS A 1 86 ? -20.687 -8.096 34.873 1.00 93.06 86 LYS A O 1
ATOM 689 N N . LEU A 1 87 ? -22.210 -6.560 35.509 1.00 92.81 87 LEU A N 1
ATOM 690 C CA . LEU A 1 87 ? -21.892 -5.584 34.472 1.00 92.81 87 LEU A CA 1
ATOM 691 C C . LEU A 1 87 ? -20.463 -5.050 34.625 1.00 92.81 87 LEU A C 1
ATOM 693 O O . LEU A 1 87 ? -19.752 -4.937 33.636 1.00 92.81 87 LEU A O 1
ATOM 697 N N . LEU A 1 88 ? -20.024 -4.784 35.859 1.00 94.00 88 LEU A N 1
ATOM 698 C CA . LEU A 1 88 ? -18.653 -4.354 36.134 1.00 94.00 88 LEU A CA 1
ATOM 699 C C . LEU A 1 88 ? -17.628 -5.413 35.706 1.00 94.00 88 LEU A C 1
ATOM 701 O O . LEU A 1 88 ? -16.669 -5.077 35.027 1.00 94.00 88 LEU A O 1
ATOM 705 N N . ALA A 1 89 ? -17.867 -6.689 36.023 1.00 95.62 89 ALA A N 1
ATOM 706 C CA . ALA A 1 89 ? -16.986 -7.774 35.590 1.00 95.62 89 ALA A CA 1
ATOM 707 C C . ALA A 1 89 ? -16.919 -7.908 34.056 1.00 95.62 89 ALA A C 1
ATOM 709 O O . ALA A 1 89 ? -15.864 -8.211 33.508 1.00 95.62 89 ALA A O 1
ATOM 710 N N . GLU A 1 90 ? -18.035 -7.670 33.362 1.00 95.00 90 GLU A N 1
ATOM 711 C CA . GLU A 1 90 ? -18.078 -7.662 31.896 1.00 95.00 90 GLU A CA 1
ATOM 712 C C . GLU A 1 90 ? -17.304 -6.468 31.308 1.00 95.00 90 GLU A C 1
ATOM 714 O O . GLU A 1 90 ? -16.584 -6.637 30.327 1.00 95.00 90 GLU A O 1
ATOM 719 N N . ILE A 1 91 ? -17.388 -5.287 31.935 1.00 95.38 91 ILE A N 1
ATOM 720 C CA . ILE A 1 91 ? -16.595 -4.101 31.567 1.00 95.38 91 ILE A CA 1
ATOM 721 C C . ILE A 1 91 ? -15.099 -4.363 31.767 1.00 95.38 91 ILE A C 1
ATOM 723 O O . ILE A 1 91 ? -14.320 -4.096 30.854 1.00 95.38 91 ILE A O 1
ATOM 727 N N . ASP A 1 92 ? -14.710 -4.923 32.915 1.00 96.94 92 ASP A N 1
ATOM 728 C CA . ASP A 1 92 ? -13.310 -5.217 33.249 1.00 96.94 92 ASP A CA 1
ATOM 729 C C . ASP A 1 92 ? -12.669 -6.199 32.246 1.00 96.94 92 ASP A C 1
ATOM 731 O O . ASP A 1 92 ? -11.467 -6.134 31.983 1.00 96.94 92 ASP A O 1
ATOM 735 N N . GLU A 1 93 ? -13.464 -7.102 31.659 1.00 96.12 93 GLU A N 1
ATOM 736 C CA . GLU A 1 93 ? -13.020 -8.003 30.589 1.00 96.12 93 GLU A CA 1
ATOM 737 C C . GLU A 1 93 ? -12.993 -7.305 29.217 1.00 96.12 93 GLU A C 1
ATOM 739 O O . GLU A 1 93 ? -12.035 -7.457 28.454 1.00 96.12 93 GLU A O 1
ATOM 744 N N . ALA A 1 94 ? -14.043 -6.549 28.885 1.00 96.81 94 ALA A N 1
ATOM 745 C CA . ALA A 1 94 ? -14.231 -5.966 27.560 1.00 96.81 94 ALA A CA 1
ATOM 746 C C . ALA A 1 94 ? -13.312 -4.766 27.284 1.00 96.81 94 ALA A C 1
ATOM 748 O O . ALA A 1 94 ? -12.799 -4.631 26.170 1.00 96.81 94 ALA A O 1
ATOM 749 N N . GLU A 1 95 ? -13.092 -3.894 28.273 1.00 96.25 95 GLU A N 1
ATOM 750 C CA . GLU A 1 95 ? -12.313 -2.660 28.119 1.00 96.25 95 GLU A CA 1
ATOM 751 C C . GLU A 1 95 ? -10.899 -2.901 27.558 1.00 96.25 95 GLU A C 1
ATOM 753 O O . GLU A 1 95 ? -10.572 -2.303 26.522 1.00 96.25 95 GLU A O 1
ATOM 758 N N . PRO A 1 96 ? -10.044 -3.755 28.163 1.00 97.25 96 PRO A N 1
ATOM 759 C CA . PRO A 1 96 ? -8.690 -3.960 27.656 1.00 97.25 96 PRO A CA 1
ATOM 760 C C . PRO A 1 96 ? -8.688 -4.551 26.242 1.00 97.25 96 PRO A C 1
ATOM 762 O O . PRO A 1 96 ? -7.897 -4.111 25.407 1.00 97.25 96 PRO A O 1
ATOM 765 N N . LEU A 1 97 ? -9.607 -5.478 25.947 1.00 96.69 97 LEU A N 1
ATOM 766 C CA . LEU A 1 97 ? -9.719 -6.116 24.635 1.00 96.69 97 LEU A CA 1
ATOM 767 C C . LEU A 1 97 ? -10.079 -5.105 23.538 1.00 96.69 97 LEU A C 1
ATOM 769 O O . LEU A 1 97 ? -9.432 -5.061 22.490 1.00 96.69 97 LEU A O 1
ATOM 773 N N . VAL A 1 98 ? -11.094 -4.267 23.774 1.00 96.38 98 VAL A N 1
ATOM 774 C CA . VAL A 1 98 ? -11.519 -3.238 22.811 1.00 96.38 98 VAL A CA 1
ATOM 775 C C . VAL A 1 98 ? -10.424 -2.192 22.627 1.00 96.38 98 VAL A C 1
ATOM 777 O O . VAL A 1 98 ? -10.143 -1.788 21.499 1.00 96.38 98 VAL A O 1
ATOM 780 N N . LYS A 1 99 ? -9.770 -1.773 23.715 1.00 97.50 99 LYS A N 1
ATOM 781 C CA . LYS A 1 99 ? -8.672 -0.804 23.663 1.00 97.50 99 LYS A CA 1
ATOM 782 C C . LYS A 1 99 ? -7.503 -1.315 22.823 1.00 97.50 99 LYS A C 1
ATOM 784 O O . LYS A 1 99 ? -7.009 -0.584 21.965 1.00 97.50 99 LYS A O 1
ATOM 789 N N . GLU A 1 100 ? -7.084 -2.560 23.038 1.00 97.44 100 GLU A N 1
ATOM 790 C CA . GLU A 1 100 ? -6.019 -3.190 22.257 1.00 97.44 100 GLU A CA 1
ATOM 791 C C . GLU A 1 100 ? -6.410 -3.320 20.780 1.00 97.44 100 GLU A C 1
ATOM 793 O O . GLU A 1 100 ? -5.637 -2.941 19.897 1.00 97.44 100 GLU A O 1
ATOM 798 N N . TYR A 1 101 ? -7.629 -3.790 20.497 1.00 97.69 101 TYR A N 1
ATOM 799 C CA . TYR A 1 101 ? -8.129 -3.922 19.130 1.00 97.69 101 TYR A CA 1
ATOM 800 C C . TYR A 1 101 ? -8.169 -2.572 18.396 1.00 97.69 101 TYR A C 1
ATOM 802 O O . TYR A 1 101 ? -7.707 -2.473 17.259 1.00 97.69 101 TYR A O 1
ATOM 810 N N . CYS A 1 102 ? -8.652 -1.513 19.050 1.00 96.8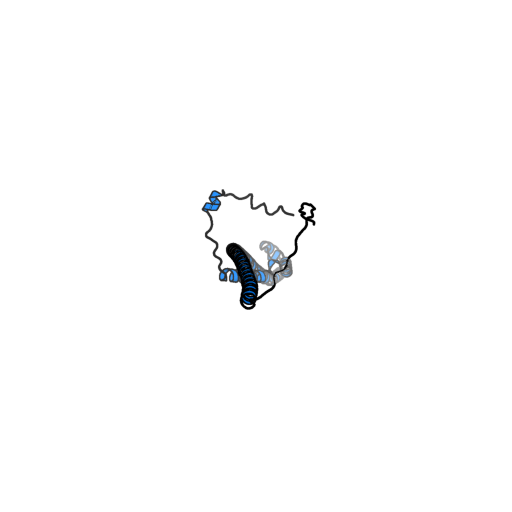8 102 CYS A N 1
ATOM 811 C CA . CYS A 1 102 ? -8.678 -0.161 18.491 1.00 96.88 102 CYS A CA 1
ATOM 812 C C . CYS A 1 102 ? -7.273 0.386 18.213 1.00 96.88 102 CYS A C 1
ATOM 814 O O . CYS A 1 102 ? -7.065 1.009 17.172 1.00 96.88 102 CYS A O 1
ATOM 816 N N . GLN A 1 103 ? -6.307 0.140 19.105 1.00 97.75 103 GLN A N 1
ATOM 817 C CA . GLN A 1 103 ? -4.918 0.544 18.881 1.00 97.75 103 GLN A CA 1
ATOM 818 C C . GLN A 1 103 ? -4.324 -0.184 17.671 1.00 97.75 103 GLN A C 1
ATOM 820 O O . GLN A 1 103 ? -3.829 0.458 16.748 1.00 97.75 103 GLN A O 1
ATOM 825 N N . ARG A 1 104 ? -4.463 -1.513 17.628 1.00 97.12 104 ARG A N 1
ATOM 826 C CA . ARG A 1 104 ? -4.019 -2.339 16.497 1.00 97.12 104 ARG A CA 1
ATOM 827 C C . ARG A 1 104 ? -4.648 -1.870 15.178 1.00 97.12 104 ARG A C 1
ATOM 829 O O . ARG A 1 104 ? -3.966 -1.799 14.158 1.00 97.12 104 ARG A O 1
ATOM 836 N N . LEU A 1 105 ? -5.934 -1.516 15.189 1.00 97.38 105 LEU A N 1
ATOM 837 C CA . LEU A 1 105 ? -6.632 -0.995 14.012 1.00 97.38 105 LEU A CA 1
ATOM 838 C C . LEU A 1 105 ? -6.104 0.384 13.587 1.00 97.38 105 LEU A C 1
ATOM 840 O O . LEU A 1 105 ? -5.960 0.641 12.392 1.00 97.38 105 LEU A O 1
ATOM 844 N N . ALA A 1 106 ? -5.794 1.270 14.534 1.00 97.31 106 ALA A N 1
ATOM 845 C CA . ALA A 1 106 ? -5.188 2.566 14.233 1.00 97.31 106 ALA A CA 1
ATOM 846 C C . ALA A 1 106 ? -3.810 2.405 13.566 1.00 97.31 106 ALA A C 1
ATOM 848 O O . ALA A 1 106 ? -3.527 3.090 12.577 1.00 97.31 106 ALA A O 1
ATOM 849 N N . ASP A 1 107 ? -3.002 1.460 14.051 1.00 96.00 107 ASP A N 1
ATOM 850 C CA . ASP A 1 107 ? -1.695 1.131 13.479 1.00 96.00 107 ASP A CA 1
ATOM 851 C C . ASP A 1 107 ? -1.839 0.568 12.054 1.00 96.00 107 ASP A C 1
ATOM 853 O O . ASP A 1 107 ? -1.138 1.002 11.138 1.00 96.00 107 ASP A O 1
ATOM 857 N N . GLU A 1 108 ? -2.816 -0.316 11.821 1.00 96.88 108 GLU A N 1
ATOM 858 C CA . GLU A 1 108 ? -3.153 -0.809 10.480 1.00 96.88 108 GLU A CA 1
ATOM 859 C C . GLU A 1 108 ? -3.527 0.339 9.528 1.00 96.88 108 GLU A C 1
ATOM 861 O O . GLU A 1 108 ? -3.059 0.392 8.388 1.00 96.88 108 GLU A O 1
ATOM 866 N N . MET A 1 109 ? -4.367 1.280 9.974 1.00 97.25 109 MET A N 1
ATOM 867 C CA . MET A 1 109 ? -4.772 2.426 9.151 1.00 97.25 109 MET A CA 1
ATOM 868 C C . MET A 1 109 ? -3.589 3.339 8.814 1.00 97.25 109 MET A C 1
ATOM 870 O O . MET A 1 109 ? -3.526 3.882 7.705 1.00 97.25 109 MET A O 1
ATOM 874 N N . LEU A 1 110 ? -2.647 3.510 9.745 1.00 95.88 110 LEU A N 1
ATOM 875 C CA . LEU A 1 110 ? -1.412 4.247 9.500 1.00 95.88 110 LEU A CA 1
ATOM 876 C C . LEU A 1 110 ? -0.536 3.530 8.466 1.00 95.88 110 LEU A C 1
ATOM 878 O O . LEU A 1 110 ? -0.084 4.166 7.514 1.00 95.88 110 LEU A O 1
ATOM 882 N N . GLU A 1 111 ? -0.359 2.218 8.602 1.00 96.75 111 GLU A N 1
ATOM 883 C CA . GLU A 1 111 ? 0.421 1.406 7.665 1.00 96.75 111 GLU A CA 1
ATOM 884 C C . GLU A 1 111 ? -0.189 1.438 6.252 1.00 96.75 111 GLU A C 1
ATOM 886 O O . GLU A 1 111 ? 0.528 1.653 5.279 1.00 96.75 111 GLU A O 1
ATOM 891 N N . ARG A 1 112 ? -1.523 1.364 6.119 1.00 97.25 112 ARG A N 1
ATOM 892 C CA . ARG A 1 112 ? -2.216 1.526 4.823 1.00 97.25 112 ARG A CA 1
ATOM 893 C C . ARG A 1 112 ? -1.965 2.893 4.186 1.00 97.25 112 ARG A C 1
ATOM 895 O O . ARG A 1 112 ? -1.770 2.977 2.974 1.00 97.25 112 ARG A O 1
ATOM 902 N N . ARG A 1 113 ? -1.962 3.965 4.986 1.00 96.75 113 ARG A N 1
ATOM 903 C CA . ARG A 1 113 ? -1.670 5.324 4.502 1.00 96.75 113 ARG A CA 1
ATOM 904 C C . ARG A 1 113 ? -0.216 5.460 4.053 1.00 96.75 113 ARG A C 1
ATOM 906 O O . ARG A 1 113 ? 0.046 6.115 3.049 1.00 96.75 113 ARG A O 1
ATOM 913 N N . ASN A 1 114 ? 0.717 4.860 4.788 1.00 95.00 114 ASN A N 1
ATOM 914 C CA . ASN A 1 114 ? 2.133 4.861 4.427 1.00 95.00 114 ASN A CA 1
ATOM 915 C C . ASN A 1 114 ? 2.361 4.073 3.135 1.00 95.00 114 ASN A C 1
ATOM 917 O O . ASN A 1 114 ? 2.985 4.590 2.215 1.00 95.00 114 ASN A O 1
ATOM 921 N N . LEU A 1 115 ? 1.757 2.889 3.019 1.00 96.19 115 LEU A N 1
ATOM 922 C CA . LEU A 1 115 ? 1.831 2.068 1.815 1.00 96.19 115 LEU A CA 1
ATOM 923 C C . LEU A 1 115 ? 1.298 2.797 0.574 1.00 96.19 115 LEU A C 1
ATOM 925 O O . LEU A 1 115 ? 1.857 2.649 -0.508 1.00 96.19 115 LEU A O 1
ATOM 929 N N . GLN A 1 116 ? 0.253 3.620 0.716 1.00 96.56 116 GLN A N 1
ATOM 930 C CA . GLN A 1 116 ? -0.237 4.439 -0.393 1.00 96.56 116 GLN A CA 1
ATOM 931 C C . GLN A 1 116 ? 0.839 5.401 -0.920 1.00 96.56 116 GLN A C 1
ATOM 933 O O . GLN A 1 116 ? 1.029 5.480 -2.129 1.00 96.56 116 GLN A O 1
ATOM 938 N N . LYS A 1 117 ? 1.585 6.066 -0.027 1.00 95.56 117 LYS A N 1
ATOM 939 C CA . LYS A 1 117 ? 2.707 6.937 -0.419 1.00 95.56 117 LYS A CA 1
ATOM 940 C C . LYS A 1 117 ? 3.835 6.143 -1.073 1.00 95.56 117 LYS A C 1
ATOM 942 O O . LYS A 1 117 ? 4.317 6.534 -2.127 1.00 95.56 117 LYS A O 1
ATOM 947 N N . LEU A 1 118 ? 4.187 4.993 -0.496 1.00 96.12 118 LEU A N 1
ATOM 948 C CA . LEU A 1 118 ? 5.211 4.113 -1.060 1.00 96.12 118 LEU A CA 1
ATOM 949 C C . LEU A 1 118 ? 4.848 3.640 -2.474 1.00 96.12 118 LEU A C 1
ATOM 951 O O . LEU A 1 118 ? 5.724 3.515 -3.327 1.00 96.12 118 LEU A O 1
ATOM 955 N N . PHE A 1 119 ? 3.563 3.403 -2.759 1.00 96.69 119 PHE A N 1
ATOM 956 C CA . PHE A 1 119 ? 3.119 3.098 -4.119 1.00 96.69 119 PHE A CA 1
ATOM 957 C C . PHE A 1 119 ? 3.223 4.292 -5.064 1.00 96.69 119 PHE A C 1
ATOM 959 O O . PHE A 1 119 ? 3.620 4.096 -6.213 1.00 96.69 119 PHE A O 1
ATOM 966 N N . ASP A 1 120 ? 2.906 5.503 -4.611 1.00 95.31 120 ASP A N 1
ATOM 967 C CA . ASP A 1 120 ? 3.086 6.709 -5.423 1.00 95.31 120 ASP A CA 1
ATOM 968 C C . ASP A 1 120 ? 4.570 6.900 -5.794 1.00 95.31 120 ASP A C 1
ATOM 970 O O . ASP A 1 120 ? 4.895 7.088 -6.972 1.00 95.31 120 ASP A O 1
ATOM 974 N N . ASP A 1 121 ? 5.477 6.726 -4.830 1.00 93.88 121 ASP A N 1
ATOM 975 C CA . ASP A 1 121 ? 6.926 6.799 -5.053 1.00 93.88 121 ASP A CA 1
ATOM 976 C C . ASP A 1 121 ? 7.420 5.658 -5.961 1.00 93.88 121 ASP A C 1
ATOM 978 O O . ASP A 1 121 ? 8.221 5.868 -6.877 1.00 93.88 121 ASP A O 1
ATOM 982 N N . MET A 1 122 ? 6.884 4.445 -5.789 1.00 94.38 122 MET A N 1
ATOM 983 C CA . MET A 1 122 ? 7.174 3.308 -6.666 1.00 94.38 122 MET A CA 1
ATOM 984 C C . MET A 1 122 ? 6.749 3.576 -8.113 1.00 94.38 122 MET A C 1
ATOM 986 O O . MET A 1 122 ? 7.465 3.213 -9.044 1.00 94.38 122 MET A O 1
ATOM 990 N N . ILE A 1 123 ? 5.599 4.220 -8.332 1.00 93.88 123 ILE A N 1
ATOM 991 C CA . ILE A 1 123 ? 5.129 4.579 -9.676 1.00 93.88 123 ILE A CA 1
ATOM 992 C C . ILE A 1 123 ? 6.107 5.552 -10.341 1.00 93.88 123 ILE A C 1
ATOM 994 O O . ILE A 1 123 ? 6.414 5.387 -11.525 1.00 93.88 123 ILE A O 1
ATOM 998 N N . VAL A 1 124 ? 6.608 6.545 -9.600 1.00 93.25 124 VAL A N 1
ATOM 999 C CA . VAL A 1 124 ? 7.627 7.482 -10.098 1.00 93.25 124 VAL A CA 1
ATOM 1000 C C . VAL A 1 124 ? 8.908 6.731 -10.463 1.00 93.25 124 VAL A C 1
ATOM 1002 O O . VAL A 1 124 ? 9.398 6.874 -11.585 1.00 93.25 124 VAL A O 1
ATOM 1005 N N . ASN A 1 125 ? 9.387 5.865 -9.571 1.00 92.88 125 ASN A N 1
ATOM 1006 C CA . ASN A 1 125 ? 10.581 5.052 -9.785 1.00 92.88 125 ASN A CA 1
ATOM 1007 C C . ASN A 1 125 ? 10.455 4.145 -11.016 1.00 92.88 125 ASN A C 1
ATOM 1009 O O . ASN A 1 125 ? 11.335 4.142 -11.874 1.00 92.88 125 ASN A O 1
ATOM 1013 N N . VAL A 1 126 ? 9.333 3.435 -11.166 1.00 93.94 126 VAL A N 1
ATOM 1014 C CA . VAL A 1 126 ? 9.073 2.567 -12.324 1.00 93.94 126 VAL A CA 1
ATOM 1015 C C . VAL A 1 126 ? 9.066 3.369 -13.625 1.00 93.94 126 VAL A C 1
ATOM 1017 O O . VAL A 1 126 ? 9.648 2.921 -14.613 1.00 93.94 126 VAL A O 1
ATOM 1020 N N . ARG A 1 127 ? 8.458 4.562 -13.645 1.00 93.62 127 ARG A N 1
ATOM 1021 C CA . ARG A 1 127 ? 8.484 5.441 -14.826 1.00 93.62 127 ARG A CA 1
ATOM 1022 C C . ARG A 1 127 ? 9.912 5.862 -15.176 1.00 93.62 127 ARG A C 1
ATOM 1024 O O . ARG A 1 127 ? 10.315 5.691 -16.323 1.00 93.62 127 ARG A O 1
ATOM 1031 N N . ALA A 1 128 ? 10.701 6.296 -14.191 1.00 91.75 128 ALA A N 1
ATOM 1032 C CA . ALA A 1 128 ? 12.108 6.654 -14.389 1.00 91.75 128 ALA A CA 1
ATOM 1033 C C . ALA A 1 128 ? 12.935 5.476 -14.940 1.00 91.75 128 ALA A C 1
ATOM 1035 O O . ALA A 1 128 ? 13.738 5.631 -15.864 1.00 91.75 128 ALA A O 1
ATOM 1036 N N . THR A 1 129 ? 12.709 4.271 -14.405 1.00 91.81 129 THR A N 1
ATOM 1037 C CA . THR A 1 129 ? 13.347 3.036 -14.873 1.00 91.81 129 THR A CA 1
ATOM 1038 C C . THR A 1 129 ? 12.964 2.711 -16.316 1.00 91.81 129 THR A C 1
ATOM 1040 O O . THR A 1 129 ? 13.833 2.337 -17.104 1.00 91.81 129 THR A O 1
ATOM 1043 N N . VAL A 1 130 ? 11.692 2.851 -16.696 1.00 93.62 130 VAL A N 1
ATOM 1044 C CA . VAL A 1 130 ? 11.242 2.638 -18.081 1.00 93.62 130 VAL A CA 1
ATOM 1045 C C . VAL A 1 130 ? 11.902 3.649 -19.021 1.00 93.62 130 VAL A C 1
ATOM 1047 O O . VAL A 1 130 ? 12.510 3.238 -20.010 1.00 93.62 130 VAL A O 1
ATOM 1050 N N . ASP A 1 131 ? 11.890 4.937 -18.677 1.00 91.56 131 ASP A N 1
ATOM 1051 C CA . ASP A 1 131 ? 12.492 6.002 -19.489 1.00 91.56 131 ASP A CA 1
ATOM 1052 C C . ASP A 1 131 ? 14.003 5.797 -19.696 1.00 91.56 131 ASP A C 1
ATOM 1054 O O . ASP A 1 131 ? 14.549 6.050 -20.778 1.00 91.56 131 ASP A O 1
ATOM 1058 N N . LEU A 1 132 ? 14.716 5.322 -18.668 1.00 91.44 132 LEU A N 1
ATOM 1059 C CA . LEU A 1 132 ? 16.121 4.935 -18.789 1.00 91.44 132 LEU A CA 1
ATOM 1060 C C . LEU A 1 132 ? 16.294 3.768 -19.769 1.00 91.44 132 LEU A C 1
ATOM 1062 O O . LEU A 1 132 ? 17.103 3.862 -20.698 1.00 91.44 132 LEU A O 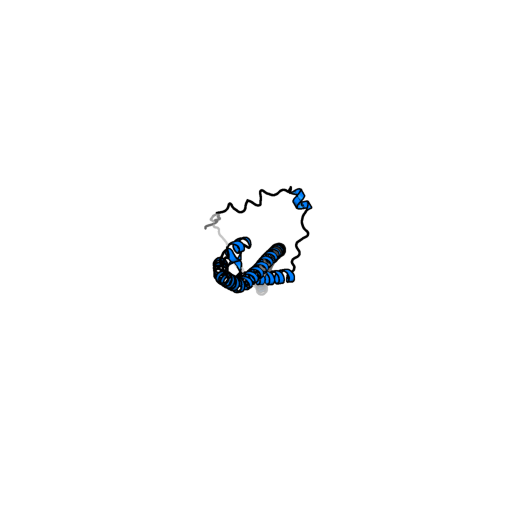1
ATOM 1066 N N . HIS A 1 133 ? 15.530 2.689 -19.595 1.00 93.06 133 HIS A N 1
ATOM 1067 C CA . HIS A 1 133 ? 15.633 1.511 -20.454 1.00 93.06 133 HIS A CA 1
ATOM 1068 C C . HIS A 1 133 ? 15.281 1.821 -21.912 1.00 93.06 133 HIS A C 1
ATOM 1070 O O . HIS A 1 133 ? 15.958 1.333 -22.816 1.00 93.06 133 HIS A O 1
ATOM 1076 N N . GLU A 1 134 ? 14.294 2.678 -22.175 1.00 95.19 134 GLU A N 1
ATOM 1077 C CA . GLU A 1 134 ? 13.973 3.118 -23.533 1.00 95.19 134 GLU A CA 1
ATOM 1078 C C . GLU A 1 134 ? 15.129 3.886 -24.187 1.00 95.19 134 GLU A C 1
ATOM 1080 O O . GLU A 1 134 ? 15.463 3.640 -25.352 1.00 95.19 134 GLU A O 1
ATOM 1085 N N . ARG A 1 135 ? 15.778 4.796 -23.445 1.00 92.44 135 ARG A N 1
ATOM 1086 C CA . ARG A 1 135 ? 16.971 5.516 -23.923 1.00 92.44 135 ARG A CA 1
ATOM 1087 C C . ARG A 1 135 ? 18.121 4.553 -24.215 1.00 92.44 135 ARG A C 1
ATOM 1089 O O . ARG A 1 135 ? 18.742 4.649 -25.276 1.00 92.44 135 ARG A O 1
ATOM 1096 N N . MET A 1 136 ? 18.365 3.594 -23.323 1.00 92.81 136 MET A N 1
ATOM 1097 C CA . MET A 1 136 ? 19.391 2.567 -23.516 1.00 92.81 136 MET A CA 1
ATOM 1098 C C . MET A 1 136 ? 19.104 1.700 -24.746 1.00 92.81 136 MET A C 1
ATOM 1100 O O . MET A 1 136 ? 19.998 1.490 -25.564 1.00 92.81 136 MET A O 1
ATOM 1104 N N . LEU A 1 137 ? 17.860 1.252 -24.933 1.00 95.62 137 LEU A N 1
ATOM 1105 C CA . LEU A 1 137 ? 17.455 0.452 -26.091 1.00 95.62 137 LEU A CA 1
ATOM 1106 C C . LEU A 1 137 ? 17.646 1.205 -27.410 1.00 95.62 137 LEU A C 1
ATOM 1108 O O . LEU A 1 137 ? 18.134 0.620 -28.379 1.00 95.62 137 LEU A O 1
ATOM 1112 N N . LYS A 1 138 ? 17.301 2.498 -27.460 1.00 95.06 138 LYS A N 1
ATOM 1113 C CA . LYS A 1 138 ? 17.543 3.344 -28.641 1.00 95.06 138 LYS A CA 1
ATOM 1114 C C . LYS A 1 138 ? 19.032 3.408 -28.979 1.00 95.06 138 LYS A C 1
ATOM 1116 O O . LYS A 1 138 ? 19.402 3.221 -30.138 1.00 95.06 138 LYS A O 1
ATOM 1121 N N . GLU A 1 139 ? 19.890 3.612 -27.982 1.00 92.62 139 GLU A N 1
ATOM 1122 C CA . GLU A 1 139 ? 21.338 3.684 -28.194 1.00 92.62 139 GLU A CA 1
ATOM 1123 C C . GLU A 1 139 ? 21.940 2.335 -28.614 1.00 92.62 139 GLU A C 1
ATOM 1125 O O . GLU A 1 139 ? 22.792 2.291 -29.505 1.00 92.62 139 GLU A O 1
ATOM 1130 N N . VAL A 1 140 ? 21.469 1.228 -28.033 1.00 96.38 140 VAL A N 1
ATOM 1131 C CA . VAL A 1 140 ? 21.883 -0.128 -28.424 1.00 96.38 140 VAL A CA 1
ATOM 1132 C C . VAL A 1 140 ? 21.498 -0.414 -29.874 1.00 96.38 140 VAL A C 1
ATOM 1134 O O . VAL A 1 140 ? 22.367 -0.805 -30.646 1.00 96.38 140 VAL A O 1
ATOM 1137 N N . ARG A 1 141 ? 20.255 -0.130 -30.287 1.00 96.06 141 ARG A N 1
ATOM 1138 C CA . ARG A 1 141 ? 19.825 -0.286 -31.691 1.00 96.06 141 ARG A CA 1
ATOM 1139 C C . ARG A 1 141 ? 20.654 0.573 -32.642 1.00 96.06 141 ARG A C 1
ATOM 1141 O O . ARG A 1 141 ? 21.050 0.122 -33.711 1.00 96.06 141 ARG A O 1
ATOM 1148 N N . ARG A 1 142 ? 20.973 1.809 -32.244 1.00 95.69 142 ARG A N 1
ATOM 1149 C CA . ARG A 1 142 ? 21.835 2.705 -33.029 1.00 95.69 142 ARG A CA 1
ATOM 1150 C C . ARG A 1 142 ? 23.232 2.102 -33.222 1.00 95.69 142 ARG A C 1
ATOM 1152 O O . ARG A 1 142 ? 23.805 2.221 -34.303 1.00 95.69 142 ARG A O 1
ATOM 1159 N N . LYS A 1 143 ? 23.809 1.514 -32.167 1.00 94.12 143 LYS A N 1
ATOM 1160 C CA . LYS A 1 143 ? 25.116 0.832 -32.200 1.00 94.12 143 LYS A CA 1
ATOM 1161 C C . LYS A 1 143 ? 25.076 -0.437 -33.049 1.00 94.12 143 LYS A C 1
ATOM 1163 O O . LYS A 1 143 ? 25.990 -0.642 -33.838 1.00 94.12 143 LYS A O 1
ATOM 1168 N N . GLU A 1 144 ? 24.026 -1.239 -32.909 1.00 95.69 144 GLU A N 1
ATOM 1169 C CA . GLU A 1 144 ? 23.788 -2.447 -33.705 1.00 95.69 144 GLU A CA 1
ATOM 1170 C C . GLU A 1 144 ? 23.751 -2.122 -35.202 1.00 95.69 144 GLU A C 1
ATOM 1172 O O . GLU A 1 144 ? 24.462 -2.746 -35.985 1.00 95.69 144 GLU A O 1
ATOM 1177 N N . GLU A 1 145 ? 22.994 -1.095 -35.591 1.00 96.88 145 GLU A N 1
ATOM 1178 C CA . GLU A 1 145 ? 22.887 -0.674 -36.988 1.00 96.88 145 GLU A CA 1
ATOM 1179 C C . GLU A 1 145 ? 24.239 -0.221 -37.556 1.00 96.88 145 GLU A C 1
ATOM 1181 O O . GLU A 1 145 ? 24.600 -0.583 -38.672 1.00 96.88 145 GLU A O 1
ATOM 1186 N N . ARG A 1 146 ? 25.046 0.513 -36.777 1.00 94.62 146 ARG A N 1
ATOM 1187 C CA . ARG A 1 146 ? 26.416 0.857 -37.197 1.00 94.62 146 ARG A CA 1
ATOM 1188 C C . ARG A 1 146 ? 27.277 -0.382 -37.401 1.00 94.62 146 ARG A C 1
ATOM 1190 O O . ARG A 1 146 ? 27.855 -0.531 -38.467 1.00 94.62 146 ARG A O 1
ATOM 1197 N N . ALA A 1 147 ? 27.293 -1.295 -36.432 1.00 94.12 147 ALA A N 1
ATOM 1198 C CA . ALA A 1 147 ? 28.070 -2.527 -36.539 1.00 94.12 147 ALA A CA 1
ATOM 1199 C C . ALA A 1 147 ? 27.648 -3.375 -37.752 1.00 94.12 147 ALA A C 1
ATOM 1201 O O . ALA A 1 147 ? 28.487 -3.990 -38.408 1.00 94.12 147 ALA A O 1
ATOM 1202 N N . ARG A 1 148 ? 26.351 -3.389 -38.081 1.00 95.69 148 ARG A N 1
ATOM 1203 C CA . ARG A 1 148 ? 25.823 -4.062 -39.270 1.00 95.69 148 ARG A CA 1
ATOM 1204 C C . ARG A 1 148 ? 26.317 -3.419 -40.567 1.00 95.69 148 ARG A C 1
ATOM 1206 O O . ARG A 1 148 ? 26.682 -4.147 -41.489 1.00 95.69 148 ARG A O 1
ATOM 1213 N N . ASN A 1 149 ? 26.334 -2.090 -40.630 1.00 94.06 149 ASN A N 1
ATOM 1214 C CA . ASN A 1 149 ? 26.850 -1.352 -41.783 1.00 94.06 149 ASN A CA 1
ATOM 1215 C C . ASN A 1 149 ? 28.360 -1.570 -41.954 1.00 94.06 149 ASN A C 1
ATOM 1217 O O . ASN A 1 149 ? 28.789 -1.953 -43.040 1.00 94.06 149 ASN A O 1
ATOM 1221 N N . ASP A 1 150 ? 29.136 -1.469 -40.874 1.00 93.69 150 ASP A N 1
ATOM 1222 C CA . ASP A 1 150 ? 30.581 -1.733 -40.888 1.00 93.69 150 ASP A CA 1
ATOM 1223 C C . ASP A 1 150 ? 30.881 -3.165 -41.373 1.00 93.69 150 ASP A C 1
ATOM 1225 O O . ASP A 1 150 ? 31.765 -3.390 -42.202 1.00 93.69 150 ASP A O 1
ATOM 1229 N N . LEU A 1 151 ? 30.104 -4.157 -40.914 1.00 91.44 151 LEU A N 1
ATOM 1230 C CA . LEU A 1 151 ? 30.232 -5.546 -41.363 1.00 91.44 151 LEU A CA 1
ATOM 1231 C C . LEU A 1 151 ? 29.956 -5.698 -42.868 1.00 91.44 151 LEU A C 1
ATOM 1233 O O . LEU A 1 151 ? 30.656 -6.450 -43.554 1.00 91.44 151 LEU A O 1
ATOM 1237 N N . ALA A 1 152 ? 28.942 -5.002 -43.387 1.00 92.19 152 ALA A N 1
ATOM 1238 C CA . ALA A 1 152 ? 28.616 -5.020 -44.809 1.00 92.19 152 ALA A CA 1
ATOM 1239 C C . ALA A 1 152 ? 29.738 -4.393 -45.652 1.00 92.19 152 ALA A C 1
ATOM 1241 O O . ALA A 1 152 ? 30.133 -4.970 -46.668 1.00 92.19 152 ALA A O 1
ATOM 1242 N N . GLU A 1 153 ? 30.304 -3.267 -45.210 1.00 90.44 153 GLU A N 1
ATOM 1243 C CA . GLU A 1 153 ? 31.444 -2.624 -45.872 1.00 90.44 153 GLU A CA 1
ATOM 1244 C C . GLU A 1 153 ? 32.675 -3.535 -45.907 1.00 90.44 153 GLU A C 1
ATOM 1246 O O . GLU A 1 153 ? 33.268 -3.738 -46.970 1.00 90.44 153 GLU A O 1
ATOM 1251 N N . VAL A 1 154 ? 33.027 -4.163 -44.780 1.00 87.69 154 VAL A N 1
ATOM 1252 C CA . VAL A 1 154 ? 34.148 -5.115 -44.715 1.00 87.69 154 VAL A CA 1
ATOM 1253 C C . VAL A 1 154 ? 33.925 -6.298 -45.659 1.00 87.69 154 VAL A C 1
ATOM 1255 O O . VAL A 1 154 ? 34.851 -6.706 -46.362 1.00 87.69 154 VAL A O 1
ATOM 1258 N N . SER A 1 155 ? 32.700 -6.824 -45.744 1.00 88.38 155 SER A N 1
ATOM 1259 C CA . SER A 1 155 ? 32.358 -7.911 -46.671 1.00 88.38 155 SER A CA 1
ATOM 1260 C C . SER A 1 155 ? 32.541 -7.511 -48.145 1.00 88.38 155 SER A C 1
ATOM 1262 O O . SER A 1 155 ? 33.091 -8.278 -48.948 1.00 88.38 155 SER A O 1
ATOM 1264 N N . LEU A 1 156 ? 32.149 -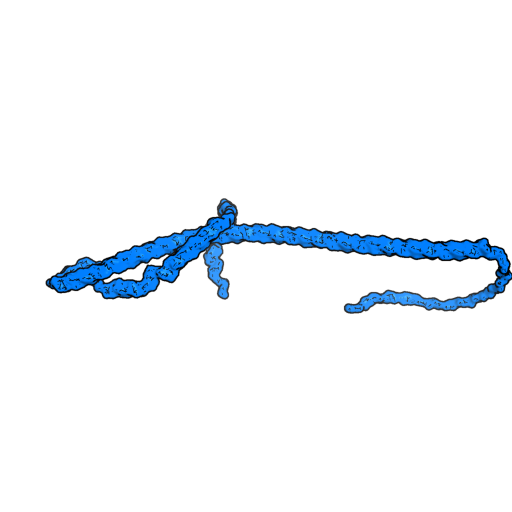6.285 -48.508 1.00 85.62 156 LEU A N 1
ATOM 1265 C CA . LEU A 1 156 ? 32.357 -5.734 -49.851 1.00 85.62 156 LEU A CA 1
ATOM 1266 C C . LEU A 1 156 ? 33.848 -5.548 -50.169 1.00 85.62 156 LEU A C 1
ATOM 1268 O O . LEU A 1 156 ? 34.304 -5.916 -51.252 1.00 85.62 156 LEU A O 1
ATOM 1272 N N . ILE A 1 157 ? 34.636 -5.045 -49.218 1.00 81.44 157 ILE A N 1
ATOM 1273 C CA . ILE A 1 157 ? 36.090 -4.908 -49.385 1.00 81.44 157 ILE A CA 1
ATOM 1274 C C . ILE A 1 157 ? 36.740 -6.287 -49.550 1.00 81.44 157 ILE A C 1
ATOM 1276 O O . ILE A 1 157 ? 37.552 -6.488 -50.453 1.00 81.44 157 ILE A O 1
ATOM 1280 N N . GLN A 1 158 ? 36.360 -7.268 -48.731 1.00 73.44 158 GLN A N 1
ATOM 1281 C CA . GLN A 1 158 ? 36.926 -8.615 -48.782 1.00 73.44 158 GLN A CA 1
ATOM 1282 C C . GLN A 1 158 ? 36.616 -9.320 -50.109 1.00 73.44 158 GLN A C 1
ATOM 1284 O O . GLN A 1 158 ? 37.487 -9.981 -50.682 1.00 73.44 158 GLN A O 1
ATOM 1289 N N . THR A 1 159 ? 35.405 -9.141 -50.644 1.00 76.38 159 THR A N 1
ATOM 1290 C CA . THR A 1 159 ? 35.062 -9.639 -51.982 1.00 76.38 159 THR A CA 1
ATOM 1291 C C . THR A 1 159 ? 35.862 -8.921 -53.069 1.00 76.38 159 THR A C 1
ATOM 1293 O O . THR A 1 159 ? 36.444 -9.597 -53.916 1.00 76.38 159 THR A O 1
ATOM 1296 N N . ALA A 1 160 ? 35.999 -7.592 -53.023 1.00 68.38 160 ALA A N 1
ATOM 1297 C CA . ALA A 1 160 ? 36.799 -6.827 -53.986 1.00 68.38 160 ALA A CA 1
ATOM 1298 C C . ALA A 1 160 ? 38.291 -7.224 -53.991 1.00 68.38 160 ALA A C 1
ATOM 1300 O O . ALA A 1 160 ? 38.877 -7.436 -55.056 1.00 68.38 160 ALA A O 1
ATOM 1301 N N . VAL A 1 161 ? 38.900 -7.409 -52.815 1.00 67.31 161 VAL A N 1
ATOM 1302 C CA . VAL A 1 161 ? 40.278 -7.915 -52.675 1.00 67.31 161 VAL A CA 1
ATOM 1303 C C . VAL A 1 161 ? 40.387 -9.354 -53.199 1.00 67.31 161 VAL A C 1
ATOM 1305 O O . VAL A 1 161 ? 41.343 -9.694 -53.902 1.00 67.31 161 VAL A O 1
ATOM 1308 N N . GLY A 1 162 ? 39.385 -10.197 -52.937 1.00 58.16 162 GLY A N 1
ATOM 1309 C CA . GLY A 1 162 ? 39.293 -11.552 -53.487 1.00 58.16 162 GLY A CA 1
ATOM 1310 C C . GLY A 1 162 ? 39.198 -11.595 -55.020 1.00 58.16 162 GLY A C 1
ATOM 1311 O O . GLY A 1 162 ? 39.799 -12.463 -55.653 1.00 58.16 162 GLY A O 1
ATOM 1312 N N . TYR A 1 163 ? 38.489 -10.650 -55.644 1.00 55.62 163 TYR A N 1
ATOM 1313 C CA . TYR A 1 163 ? 38.449 -10.519 -57.105 1.00 55.62 163 TYR A CA 1
ATOM 1314 C C . TYR A 1 163 ? 39.780 -10.005 -57.672 1.00 55.62 163 TYR A C 1
ATOM 1316 O O . TYR A 1 163 ? 40.267 -10.562 -58.653 1.00 55.62 163 TYR A O 1
ATOM 1324 N N . SER A 1 164 ? 40.405 -9.011 -57.035 1.00 51.22 164 SER A N 1
ATOM 1325 C CA . SER A 1 164 ? 41.693 -8.442 -57.467 1.00 51.22 164 SER A CA 1
ATOM 1326 C C . SER A 1 164 ? 42.851 -9.449 -57.377 1.00 51.22 164 SER A C 1
ATOM 1328 O O . SER A 1 164 ? 43.670 -9.574 -58.284 1.00 51.22 164 SER A O 1
ATOM 1330 N N .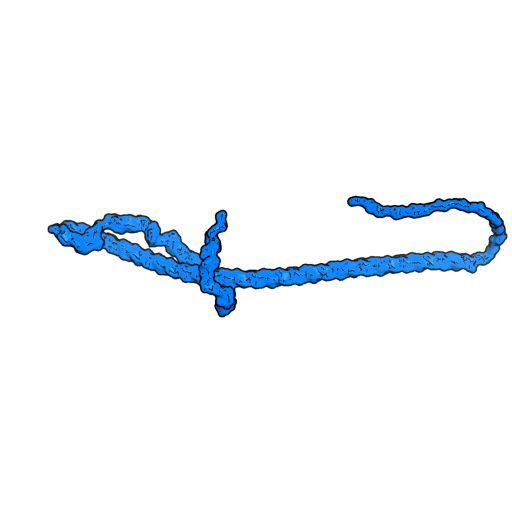 THR A 1 165 ? 42.897 -10.265 -56.324 1.00 55.59 165 THR A N 1
ATOM 1331 C CA . THR A 1 165 ? 43.912 -11.329 -56.201 1.00 55.59 165 THR A CA 1
ATOM 1332 C C . THR A 1 165 ? 43.742 -12.419 -57.261 1.00 55.59 165 THR A C 1
ATOM 1334 O O . THR A 1 165 ? 44.729 -12.874 -57.841 1.00 55.59 165 THR A O 1
ATOM 1337 N N . LYS A 1 166 ? 42.500 -12.799 -57.594 1.00 55.09 166 LYS A N 1
ATOM 1338 C CA . LYS A 1 166 ? 42.223 -13.746 -58.687 1.00 55.09 166 LYS A CA 1
ATOM 1339 C C . LYS A 1 166 ? 42.606 -13.191 -60.059 1.00 55.09 166 LYS A C 1
ATOM 1341 O O . LYS A 1 166 ? 43.139 -13.944 -60.872 1.00 55.09 166 LYS A O 1
ATOM 1346 N N . THR A 1 167 ? 42.379 -11.905 -60.331 1.00 52.94 167 THR A N 1
ATOM 1347 C CA . THR A 1 167 ? 42.779 -11.292 -61.609 1.00 52.94 167 THR A CA 1
ATOM 1348 C C . THR A 1 167 ? 44.295 -11.151 -61.728 1.00 52.94 167 THR A C 1
ATOM 1350 O O . THR A 1 167 ? 44.838 -11.443 -62.793 1.00 52.94 167 THR A O 1
ATOM 1353 N N . VAL A 1 168 ? 44.997 -10.799 -60.645 1.00 52.38 168 VAL A N 1
ATOM 1354 C CA . VAL A 1 168 ? 46.470 -10.768 -60.621 1.00 52.38 168 VAL A CA 1
ATOM 1355 C C . VAL A 1 168 ? 47.049 -12.164 -60.867 1.00 52.38 168 VAL A C 1
ATOM 1357 O O . VAL A 1 168 ? 47.918 -12.313 -61.725 1.00 52.38 168 VAL A O 1
ATOM 1360 N N . LEU A 1 169 ? 46.525 -13.206 -60.210 1.00 53.03 169 LEU A N 1
ATOM 1361 C CA . LEU A 1 169 ? 46.947 -14.592 -60.457 1.00 53.03 169 LEU A CA 1
ATOM 1362 C C . LEU A 1 169 ? 46.631 -15.058 -61.891 1.00 53.03 169 LEU A C 1
ATOM 1364 O O . LEU A 1 169 ? 47.446 -15.747 -62.504 1.00 53.03 169 LEU A O 1
ATOM 1368 N N . PHE A 1 170 ? 45.489 -14.660 -62.463 1.00 50.78 170 PHE A N 1
ATOM 1369 C CA . PHE A 1 170 ? 45.134 -14.986 -63.850 1.00 50.78 170 PHE A CA 1
ATOM 1370 C C . PHE A 1 170 ? 46.064 -14.301 -64.869 1.00 50.78 170 PHE A C 1
ATOM 1372 O O . PHE A 1 170 ? 46.537 -14.950 -65.803 1.00 50.78 170 PHE A O 1
ATOM 1379 N N . SER A 1 171 ? 46.403 -13.022 -64.667 1.00 47.72 171 SER A N 1
ATOM 1380 C CA . SER A 1 171 ? 47.379 -12.303 -65.504 1.00 47.72 171 SER A CA 1
ATOM 1381 C C . SER A 1 171 ? 48.786 -12.893 -65.393 1.00 47.72 171 SER A C 1
ATOM 1383 O O . SER A 1 171 ? 49.472 -13.037 -66.406 1.00 47.72 171 SER A O 1
ATOM 1385 N N . HIS A 1 172 ? 49.206 -13.288 -64.188 1.00 49.31 172 HIS A N 1
ATOM 1386 C CA . HIS A 1 172 ? 50.526 -13.876 -63.969 1.00 49.31 172 HIS A CA 1
ATOM 1387 C C . HIS A 1 172 ? 50.650 -15.285 -64.575 1.00 49.31 172 HIS A C 1
ATOM 1389 O O . HIS A 1 172 ? 51.704 -15.647 -65.093 1.00 49.31 172 HIS A O 1
ATOM 1395 N N . ASN A 1 173 ? 49.575 -16.078 -64.580 1.00 52.62 173 ASN A N 1
ATOM 1396 C CA . ASN A 1 173 ? 49.565 -17.383 -65.248 1.00 52.62 173 ASN A CA 1
ATOM 1397 C C . ASN A 1 173 ? 49.542 -17.259 -66.780 1.00 52.62 173 ASN A C 1
ATOM 1399 O O . ASN A 1 173 ? 50.221 -18.023 -67.466 1.00 52.62 173 ASN A O 1
ATOM 1403 N N . ASN A 1 174 ? 48.837 -16.267 -67.332 1.00 53.16 174 ASN A N 1
ATOM 1404 C CA . ASN A 1 174 ? 48.863 -16.008 -68.773 1.00 53.16 174 ASN A CA 1
ATOM 1405 C C . ASN A 1 174 ? 50.231 -15.494 -69.246 1.00 53.16 174 ASN A C 1
ATOM 1407 O O . ASN A 1 174 ? 50.709 -15.942 -70.290 1.00 53.16 174 ASN A O 1
ATOM 1411 N N . SER A 1 175 ? 50.902 -14.627 -68.480 1.00 54.78 175 SER A N 1
ATOM 1412 C CA . SER A 1 175 ? 52.259 -14.171 -68.811 1.00 54.78 175 SER A CA 1
ATOM 1413 C C . SER A 1 175 ? 53.287 -15.302 -68.711 1.00 54.78 175 SER A C 1
ATOM 1415 O O . SER A 1 175 ? 54.113 -15.442 -69.610 1.00 54.78 175 SER A O 1
ATOM 1417 N N . LEU A 1 176 ? 53.191 -16.177 -67.704 1.00 55.22 176 LEU A N 1
ATOM 1418 C CA . LEU A 1 176 ? 54.021 -17.383 -67.608 1.00 55.22 176 LEU A CA 1
ATOM 1419 C C . LEU A 1 176 ? 53.764 -18.353 -68.774 1.00 55.22 176 LEU A C 1
ATOM 1421 O O . LEU A 1 176 ? 54.716 -18.923 -69.312 1.00 55.22 176 LEU A O 1
ATOM 1425 N N . SER A 1 177 ? 52.513 -18.498 -69.227 1.00 58.75 177 SER A N 1
ATOM 1426 C CA . SER A 1 177 ? 52.184 -19.306 -70.411 1.00 58.75 177 SER A CA 1
ATOM 1427 C C . SER A 1 177 ? 52.798 -18.727 -71.692 1.00 58.75 177 SER A C 1
ATOM 1429 O O . SER A 1 177 ? 53.408 -19.464 -72.465 1.00 58.75 177 SER A O 1
ATOM 1431 N N . LEU A 1 178 ? 52.740 -17.403 -71.877 1.00 58.88 178 LEU A N 1
ATOM 1432 C CA . LEU A 1 178 ? 53.328 -16.714 -73.025 1.00 58.88 178 LEU A CA 1
ATOM 1433 C C . LEU A 1 178 ? 54.853 -16.776 -73.000 1.00 58.88 178 LEU A C 1
ATOM 1435 O O . LEU A 1 178 ? 55.445 -17.060 -74.033 1.00 58.88 178 LEU A O 1
ATOM 1439 N N . ILE A 1 179 ? 55.494 -16.599 -71.841 1.00 61.50 179 ILE A N 1
ATOM 1440 C CA . ILE A 1 179 ? 56.949 -16.759 -71.683 1.00 61.50 179 ILE A CA 1
ATOM 1441 C C . ILE A 1 179 ? 57.371 -18.200 -71.992 1.00 61.50 179 ILE A C 1
ATOM 1443 O O . ILE A 1 179 ? 58.384 -18.416 -72.656 1.00 61.50 179 ILE A O 1
ATOM 1447 N N . THR A 1 180 ? 56.583 -19.195 -71.577 1.00 60.06 180 THR A N 1
ATOM 1448 C CA . THR A 1 180 ? 56.852 -20.610 -71.879 1.00 60.06 180 THR A CA 1
ATOM 1449 C C . THR A 1 180 ? 56.715 -20.891 -73.376 1.00 60.06 180 THR A C 1
ATOM 1451 O O . THR A 1 180 ? 57.606 -21.499 -73.969 1.00 60.06 180 THR A O 1
ATOM 1454 N N . ILE A 1 181 ? 55.656 -20.386 -74.016 1.00 65.38 181 ILE A N 1
ATOM 1455 C CA . ILE A 1 181 ? 55.456 -20.487 -75.469 1.00 65.38 181 ILE A CA 1
ATOM 1456 C C . ILE A 1 181 ? 56.601 -19.787 -76.214 1.00 65.38 181 ILE A C 1
ATOM 1458 O O . ILE A 1 181 ? 57.189 -20.374 -77.121 1.00 65.38 181 ILE A O 1
ATOM 1462 N N . PHE A 1 182 ? 56.983 -18.578 -75.800 1.00 66.44 182 PHE A N 1
ATOM 1463 C CA . PHE A 1 182 ? 58.084 -17.825 -76.402 1.00 66.44 182 PHE A CA 1
ATOM 1464 C C . PHE A 1 182 ? 59.426 -18.543 -76.215 1.00 66.44 182 PHE A C 1
ATOM 1466 O O . PHE A 1 182 ? 60.205 -18.639 -77.157 1.00 66.44 182 PHE A O 1
ATOM 1473 N N . SER A 1 183 ? 59.670 -19.142 -75.045 1.00 69.06 183 SER A N 1
ATOM 1474 C CA . SER A 1 183 ? 60.845 -19.982 -74.777 1.00 69.06 183 SER A CA 1
ATOM 1475 C C . SER A 1 183 ? 60.880 -21.226 -75.670 1.00 69.06 183 SER A C 1
ATOM 1477 O O . SER A 1 183 ? 61.934 -21.569 -76.206 1.00 69.06 183 SER A O 1
ATOM 1479 N N . MET A 1 184 ? 59.741 -21.893 -75.891 1.00 69.88 184 MET A N 1
ATOM 1480 C CA . MET A 1 184 ? 59.654 -23.039 -76.804 1.00 69.88 184 MET A CA 1
ATOM 1481 C C . MET A 1 184 ? 59.896 -22.636 -78.262 1.00 69.88 184 MET A C 1
ATOM 1483 O O . MET A 1 184 ? 60.598 -23.351 -78.980 1.00 69.88 184 MET A O 1
ATOM 1487 N N . ILE A 1 185 ? 59.359 -21.490 -78.693 1.00 72.56 185 ILE A N 1
ATOM 1488 C CA . ILE A 1 185 ? 59.591 -20.930 -80.031 1.00 72.56 185 ILE A CA 1
ATOM 1489 C C . ILE A 1 185 ? 61.071 -20.573 -80.200 1.00 72.56 185 ILE A C 1
ATOM 1491 O O . ILE A 1 185 ? 61.681 -20.985 -81.184 1.00 72.56 185 ILE A O 1
ATOM 1495 N N . LEU A 1 186 ? 61.678 -19.902 -79.218 1.00 70.62 186 LEU A N 1
ATOM 1496 C CA . LEU A 1 186 ? 63.084 -19.505 -79.260 1.00 70.62 186 LEU A CA 1
ATOM 1497 C C . LEU A 1 186 ? 64.020 -20.721 -79.256 1.00 70.62 186 LEU A C 1
ATOM 1499 O O . LEU A 1 186 ? 64.971 -20.755 -80.029 1.00 70.62 186 LEU A O 1
ATOM 1503 N N . LYS A 1 187 ? 63.720 -21.768 -78.471 1.00 72.94 187 LYS A N 1
ATOM 1504 C CA . LYS A 1 187 ? 64.461 -23.045 -78.496 1.00 72.94 187 LYS A CA 1
ATOM 1505 C C . LYS A 1 187 ? 64.346 -23.759 -79.845 1.00 72.94 187 LYS A C 1
ATOM 1507 O O . LYS A 1 187 ? 65.336 -24.311 -80.318 1.00 72.94 187 LYS A O 1
ATOM 1512 N N . LYS A 1 188 ? 63.165 -23.749 -80.478 1.00 68.06 188 LYS A N 1
ATOM 1513 C CA . LYS A 1 188 ? 62.984 -24.286 -81.840 1.00 68.06 188 LYS A CA 1
ATOM 1514 C C . LYS A 1 188 ? 63.779 -23.484 -82.869 1.00 68.06 188 LYS A C 1
ATOM 1516 O O . LYS A 1 188 ? 64.413 -24.087 -83.727 1.00 68.06 188 LYS A O 1
ATOM 1521 N N . PHE A 1 189 ? 63.778 -22.158 -82.754 1.00 65.44 189 PHE A N 1
ATOM 1522 C CA . PHE A 1 189 ? 64.513 -21.272 -83.651 1.00 65.44 189 PHE A CA 1
ATOM 1523 C C . PHE A 1 189 ? 66.032 -21.448 -83.501 1.00 65.44 189 PHE A C 1
ATOM 1525 O O . PHE A 1 189 ? 66.722 -21.624 -84.497 1.00 65.44 189 PHE A O 1
ATOM 1532 N N . LEU A 1 190 ? 66.548 -21.542 -82.269 1.00 61.91 190 LEU A N 1
ATOM 1533 C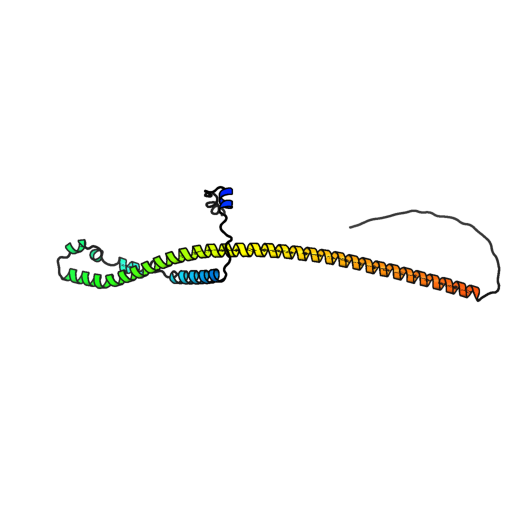 CA . LEU A 1 190 ? 67.970 -21.808 -82.011 1.00 61.91 190 LEU A CA 1
ATOM 1534 C C . LEU A 1 190 ? 68.415 -23.191 -82.512 1.00 61.91 190 LEU A C 1
ATOM 1536 O O . LEU A 1 190 ? 69.528 -23.354 -83.007 1.00 61.91 190 LEU A O 1
ATOM 1540 N N . LYS A 1 191 ? 67.541 -24.202 -82.401 1.00 61.44 191 LYS A N 1
ATOM 1541 C CA . LYS A 1 191 ? 67.809 -25.544 -82.938 1.00 61.44 191 LYS A CA 1
ATOM 1542 C C . LYS A 1 191 ? 67.844 -25.544 -84.470 1.00 61.44 191 LYS A C 1
ATOM 1544 O O . LYS A 1 191 ? 68.657 -26.255 -85.053 1.00 61.44 191 LYS A O 1
ATOM 1549 N N . PHE A 1 192 ? 67.014 -24.715 -85.103 1.00 56.94 192 PHE A N 1
ATOM 1550 C CA . PHE A 1 192 ? 66.999 -24.514 -86.552 1.00 56.94 192 PHE A CA 1
ATOM 1551 C C . PHE A 1 192 ? 68.260 -23.789 -87.055 1.00 56.94 192 PHE A C 1
ATOM 1553 O O . PHE A 1 192 ? 68.787 -24.145 -88.100 1.00 56.94 192 PHE A O 1
ATOM 1560 N N . THR A 1 193 ? 68.813 -22.837 -86.296 1.00 56.44 193 THR A N 1
ATOM 1561 C CA . THR A 1 193 ? 70.038 -22.111 -86.693 1.00 56.44 193 THR A CA 1
ATOM 1562 C C . THR A 1 193 ? 71.341 -22.876 -86.436 1.00 56.44 193 THR A C 1
ATOM 1564 O O . THR A 1 193 ? 72.371 -22.509 -86.988 1.00 56.44 193 THR A O 1
ATOM 1567 N N . MET A 1 194 ? 71.326 -23.925 -85.605 1.00 51.81 194 MET A N 1
ATOM 1568 C CA . MET A 1 194 ? 72.512 -24.744 -85.276 1.00 51.81 194 MET A CA 1
ATOM 1569 C C . MET A 1 194 ? 72.632 -26.031 -86.105 1.00 51.81 194 MET A C 1
ATOM 1571 O O . MET A 1 194 ? 73.560 -26.807 -85.906 1.00 51.81 194 MET A O 1
ATOM 1575 N N . THR A 1 195 ? 71.709 -26.266 -87.037 1.00 50.00 195 THR A N 1
ATOM 1576 C CA . THR A 1 195 ? 71.747 -27.404 -87.966 1.00 50.00 195 THR A CA 1
ATOM 1577 C C . THR A 1 195 ? 71.590 -26.900 -89.397 1.00 50.00 195 THR A C 1
ATOM 1579 O O . THR A 1 195 ? 70.597 -27.150 -90.072 1.00 50.00 195 THR A O 1
ATOM 1582 N N . GLY A 1 196 ? 72.572 -26.122 -89.853 1.00 42.25 196 GLY A N 1
ATOM 1583 C CA . GLY A 1 196 ? 72.742 -25.857 -91.276 1.00 42.25 196 GLY A CA 1
ATOM 1584 C C . GLY A 1 196 ? 73.362 -27.078 -91.950 1.00 42.25 196 GLY A C 1
ATOM 1585 O O . GLY A 1 196 ? 74.524 -27.360 -91.695 1.00 42.25 196 GLY A O 1
ATOM 1586 N N . GLU A 1 197 ? 72.573 -27.829 -92.722 1.00 35.69 197 GLU A N 1
ATOM 1587 C CA . GLU A 1 197 ? 72.771 -28.052 -94.168 1.00 35.69 197 GLU A CA 1
ATOM 1588 C C . GLU A 1 197 ? 71.857 -29.166 -94.730 1.00 35.69 197 GLU A C 1
ATOM 1590 O O . GLU A 1 197 ? 71.703 -30.241 -94.161 1.00 35.69 197 GLU A O 1
ATOM 1595 N N . GLU A 1 198 ? 71.258 -28.826 -95.878 1.00 36.00 198 GLU A N 1
ATOM 1596 C CA . GLU A 1 198 ? 70.699 -29.652 -96.962 1.00 36.00 198 GLU A CA 1
ATOM 1597 C C . GLU A 1 198 ? 69.554 -30.657 -96.716 1.00 36.00 198 GLU A C 1
ATOM 1599 O O . GLU A 1 198 ? 69.746 -31.815 -96.359 1.00 36.00 198 GLU A O 1
ATOM 1604 N N . SER A 1 199 ? 68.356 -30.304 -97.203 1.00 36.22 199 SER A N 1
ATOM 1605 C CA . SER A 1 199 ? 67.898 -30.854 -98.496 1.00 36.22 199 SER A CA 1
ATOM 1606 C C . SER A 1 199 ? 66.554 -30.278 -98.944 1.00 36.22 199 SER A C 1
ATOM 1608 O O . SER A 1 199 ? 65.518 -30.417 -98.296 1.00 36.22 199 SER A O 1
ATOM 1610 N N . VAL A 1 200 ? 66.593 -29.662 -100.122 1.00 39.56 200 VAL A N 1
ATOM 1611 C CA . VAL A 1 200 ? 65.456 -29.252 -100.948 1.00 39.56 200 VAL A CA 1
ATOM 1612 C C . VAL A 1 200 ? 64.911 -30.469 -101.704 1.00 39.56 200 VAL A C 1
ATOM 1614 O O . VAL A 1 200 ? 65.686 -31.158 -102.361 1.00 39.56 200 VAL A O 1
ATOM 1617 N N . ARG A 1 201 ? 63.586 -30.679 -101.691 1.00 36.91 201 ARG A N 1
ATOM 1618 C CA . ARG A 1 201 ? 62.757 -31.215 -102.805 1.00 36.91 201 ARG A CA 1
ATOM 1619 C C . ARG A 1 201 ? 61.277 -31.145 -102.397 1.00 36.91 201 ARG A C 1
ATOM 1621 O O . ARG A 1 201 ? 60.877 -31.730 -101.402 1.00 36.91 201 ARG A O 1
ATOM 1628 N N . LEU A 1 202 ? 60.515 -30.224 -102.992 1.00 35.41 202 LEU A N 1
ATOM 1629 C CA . LEU A 1 202 ? 59.629 -30.451 -104.150 1.00 35.41 202 LEU A CA 1
ATOM 1630 C C . LEU A 1 202 ? 58.469 -31.416 -103.849 1.00 35.41 202 LEU A C 1
ATOM 1632 O O . LEU A 1 202 ? 58.695 -32.616 -103.809 1.00 35.41 202 LEU A O 1
ATOM 1636 N N . PHE A 1 203 ? 57.228 -30.915 -103.774 1.00 32.75 203 PHE A N 1
ATOM 1637 C CA . PHE A 1 203 ? 56.225 -31.149 -104.826 1.00 32.75 203 PHE A CA 1
ATOM 1638 C C . PHE A 1 203 ? 54.927 -30.357 -104.607 1.00 32.75 203 PHE A C 1
ATOM 1640 O O . PHE A 1 203 ? 54.567 -29.965 -103.502 1.00 32.75 203 PHE A O 1
ATOM 1647 N N . ALA A 1 204 ? 54.268 -30.119 -105.734 1.00 32.00 204 ALA A N 1
ATOM 1648 C CA . ALA A 1 204 ? 53.087 -29.312 -105.968 1.00 32.00 204 ALA A CA 1
ATOM 1649 C C . ALA A 1 204 ? 51.770 -29.882 -105.409 1.00 32.00 204 ALA A C 1
ATOM 1651 O O . ALA A 1 204 ? 51.579 -31.091 -105.351 1.00 32.00 204 ALA A O 1
ATOM 1652 N N . GLY A 1 205 ? 50.802 -28.978 -105.224 1.00 31.03 205 GLY A N 1
ATOM 1653 C CA . GLY A 1 205 ? 49.490 -29.137 -105.855 1.00 31.03 205 GLY A CA 1
ATOM 1654 C C . GLY A 1 205 ? 48.325 -29.644 -104.999 1.00 31.03 205 GLY A C 1
ATOM 1655 O O . GLY A 1 205 ? 48.309 -30.775 -104.537 1.00 31.03 205 GLY A O 1
ATOM 1656 N N . SER A 1 206 ? 47.263 -28.831 -105.007 1.00 33.47 206 SER A N 1
ATOM 1657 C CA . SER A 1 206 ? 45.877 -29.229 -105.319 1.00 33.47 206 SER A CA 1
ATOM 1658 C C . SER A 1 206 ? 44.802 -28.982 -104.246 1.00 33.47 206 SER A C 1
ATOM 1660 O O . SER A 1 206 ? 44.740 -29.601 -103.190 1.00 33.47 206 SER A O 1
ATOM 1662 N N . HIS A 1 207 ? 43.923 -28.053 -104.629 1.00 34.19 207 HIS A N 1
ATOM 1663 C CA . HIS A 1 207 ? 42.507 -27.846 -104.312 1.00 34.19 207 HIS A CA 1
ATOM 1664 C C . HIS A 1 207 ? 41.702 -28.950 -103.593 1.00 34.19 207 HIS A C 1
ATOM 1666 O O . HIS A 1 207 ? 41.622 -30.076 -104.075 1.00 34.19 207 HIS A O 1
ATOM 1672 N N . ARG A 1 208 ? 40.875 -28.527 -102.616 1.00 35.16 208 ARG A N 1
ATOM 1673 C CA . ARG A 1 208 ? 39.380 -28.605 -102.569 1.00 35.16 208 ARG A CA 1
ATOM 1674 C C . ARG A 1 208 ? 38.902 -28.266 -101.144 1.00 35.16 208 ARG A C 1
ATOM 1676 O O . ARG A 1 208 ? 39.379 -28.848 -100.187 1.00 35.16 208 ARG A O 1
ATOM 1683 N N . SER A 1 209 ? 38.140 -27.188 -100.939 1.00 35.88 209 SER A N 1
ATOM 1684 C CA . SER A 1 209 ? 36.666 -27.053 -101.021 1.00 35.88 209 SER A CA 1
ATOM 1685 C C . SER A 1 209 ? 35.856 -27.583 -99.824 1.00 35.88 209 SER A C 1
ATOM 1687 O O . SER A 1 209 ? 35.823 -28.784 -99.596 1.00 35.88 209 SER A O 1
ATOM 1689 N N . HIS A 1 210 ? 35.037 -26.665 -99.267 1.00 34.09 210 HIS A N 1
ATOM 1690 C CA . HIS A 1 210 ? 33.712 -26.856 -98.620 1.00 34.09 210 HIS A CA 1
ATOM 1691 C C . HIS A 1 210 ? 33.691 -27.497 -97.208 1.00 34.09 210 HIS A C 1
ATOM 1693 O O . HIS A 1 210 ? 34.396 -28.459 -96.972 1.00 34.09 210 HIS A O 1
ATOM 1699 N N . ARG A 1 211 ? 32.918 -27.062 -96.190 1.00 37.84 211 ARG A N 1
ATOM 1700 C CA . ARG A 1 211 ? 31.588 -26.405 -96.048 1.00 37.84 211 ARG A CA 1
ATOM 1701 C C . ARG A 1 211 ? 31.547 -25.557 -94.742 1.00 37.84 211 ARG A C 1
ATOM 1703 O O . ARG A 1 211 ? 32.306 -25.851 -93.831 1.00 37.84 211 ARG A O 1
ATOM 1710 N N . ARG A 1 212 ? 30.811 -24.425 -94.674 1.00 36.19 212 ARG A N 1
ATOM 1711 C CA . ARG A 1 212 ? 29.536 -24.182 -93.910 1.00 36.19 212 ARG A CA 1
ATOM 1712 C C . ARG A 1 212 ? 29.409 -24.983 -92.590 1.00 36.19 212 ARG A C 1
ATOM 1714 O O . ARG A 1 212 ? 29.624 -26.181 -92.624 1.00 36.19 212 ARG A O 1
ATOM 1721 N N . CYS A 1 213 ? 28.970 -24.460 -91.437 1.00 36.44 213 CYS A N 1
ATOM 1722 C CA . CYS A 1 213 ? 27.872 -23.519 -91.183 1.00 36.44 213 CYS A CA 1
ATOM 1723 C C . CYS A 1 213 ? 27.851 -23.077 -89.689 1.00 36.44 213 CYS A C 1
ATOM 1725 O O . CYS A 1 213 ? 28.089 -23.897 -88.813 1.00 36.44 213 CYS A O 1
ATOM 1727 N N . THR A 1 214 ? 27.559 -21.791 -89.453 1.00 36.00 214 THR A N 1
ATOM 1728 C CA . THR A 1 214 ? 26.566 -21.187 -88.520 1.00 36.00 214 THR A CA 1
ATOM 1729 C C . THR A 1 214 ? 26.346 -21.698 -87.077 1.00 36.00 214 THR A C 1
ATOM 1731 O O . THR A 1 214 ? 25.957 -22.842 -86.891 1.00 36.00 214 THR A O 1
ATOM 1734 N N . SER A 1 215 ? 26.458 -20.737 -86.130 1.00 40.34 215 SER A N 1
ATOM 1735 C CA . SER A 1 215 ? 25.562 -20.340 -84.997 1.00 40.34 215 SER A CA 1
ATOM 1736 C C . SER A 1 215 ? 24.870 -21.433 -84.158 1.00 40.34 215 SER A C 1
ATOM 1738 O O . SER A 1 215 ? 24.345 -22.379 -84.715 1.00 40.34 215 SER A O 1
ATOM 1740 N N . SER A 1 216 ? 24.717 -21.368 -82.831 1.00 40.19 216 SER A N 1
ATOM 1741 C CA . SER A 1 216 ? 24.048 -20.349 -81.989 1.00 40.19 216 SER A CA 1
ATOM 1742 C C . SER A 1 216 ? 24.025 -20.898 -80.543 1.00 40.19 216 SER A C 1
ATOM 1744 O O . SER A 1 216 ? 23.878 -22.098 -80.358 1.00 40.19 216 SER A O 1
ATOM 1746 N N . ASN A 1 217 ? 24.327 -20.113 -79.506 1.00 42.56 217 ASN A N 1
ATOM 1747 C CA . ASN A 1 217 ? 23.377 -19.501 -78.555 1.00 42.56 217 ASN A CA 1
ATOM 1748 C C . ASN A 1 217 ? 22.274 -20.416 -77.957 1.00 42.56 217 ASN A C 1
ATOM 1750 O O . ASN A 1 217 ? 21.371 -20.825 -78.677 1.00 42.56 217 ASN A O 1
ATOM 1754 N N . SER A 1 218 ? 22.306 -20.628 -76.632 1.00 42.97 218 SER A N 1
ATOM 1755 C CA . SER A 1 218 ? 21.179 -20.944 -75.715 1.00 42.97 218 SER A CA 1
ATOM 1756 C C . SER A 1 218 ? 21.777 -21.050 -74.295 1.00 42.97 218 SER A C 1
ATOM 1758 O O . SER A 1 218 ? 22.726 -21.804 -74.113 1.00 42.97 218 SER A O 1
ATOM 1760 N N . ARG A 1 219 ? 21.525 -20.214 -73.275 1.00 43.50 219 ARG A N 1
ATOM 1761 C CA . ARG A 1 219 ? 20.306 -19.799 -72.543 1.00 43.50 219 ARG A CA 1
ATOM 1762 C C . ARG A 1 219 ? 19.461 -20.927 -71.919 1.00 43.50 219 ARG A C 1
ATOM 1764 O O . ARG A 1 219 ? 18.574 -21.464 -72.557 1.00 43.50 219 ARG A O 1
ATOM 1771 N N . LYS A 1 220 ? 19.634 -21.021 -70.590 1.00 45.44 220 LYS A N 1
ATOM 1772 C CA . LYS A 1 220 ? 18.644 -21.242 -69.512 1.00 45.44 220 LYS A CA 1
ATOM 1773 C C . LYS A 1 220 ? 17.936 -22.592 -69.414 1.00 45.44 220 LYS A C 1
ATOM 1775 O O . LYS A 1 220 ? 17.399 -23.086 -70.393 1.00 45.44 220 LYS A O 1
ATOM 1780 N N . SER A 1 221 ? 17.828 -23.047 -68.163 1.00 42.88 221 SER A N 1
ATOM 1781 C CA . SER A 1 221 ? 16.713 -23.746 -67.480 1.00 42.88 221 SER A CA 1
ATOM 1782 C C . SER A 1 221 ? 17.329 -24.421 -66.245 1.00 42.88 221 SER A C 1
ATOM 1784 O O . SER A 1 221 ? 18.429 -24.945 -66.375 1.00 42.88 221 SER A O 1
ATOM 1786 N N . PHE A 1 222 ? 16.767 -24.466 -65.044 1.00 49.22 222 PHE A N 1
ATOM 1787 C CA . PHE A 1 222 ? 15.543 -23.964 -64.427 1.00 49.22 222 PHE A CA 1
ATOM 1788 C C . PHE A 1 222 ? 15.813 -23.994 -62.911 1.00 49.22 222 PHE A C 1
ATOM 1790 O O . PHE A 1 222 ? 16.654 -24.830 -62.503 1.00 49.22 222 PHE A O 1
#

InterPro domains:
  IPR032337 RPRD1A/B, C-terminal domain [PF16566] (40-154)

Radius of gyration: 51.72 Å; chains: 1; bounding box: 105×55×149 Å

pLDDT: mean 76.25, std 22.38, range [31.03, 97.75]

Secondary structure (DSSP, 8-state):
---STTTTTTT--S-HHHHHHT-PPP----HHHHHHHHHHHHHHHHHTSS-GGG-HHHHHHHHHS-HHHH-GGGGGG--SHHHHHHHHHHHHHHHHHHHHHHHHHHHHHHHHHHHHHHHHHHHHHHHHHHHHHHHHHHHHHHHHHHHHHHHHHHHHHHHHHHHHHHHHHHHHHHHHHHHHHHHHHHHHHHHHHT----------------------------